Protein AF-A0A7V3W2R4-F1 (afdb_monomer)

Solvent-accessible surface area (backbone atoms only — not comparable to full-atom values): 21554 Å² total; per-residue (Å²): 143,87,80,86,75,81,75,77,83,61,93,60,79,54,66,64,51,53,53,52,53,51,50,52,51,50,54,49,51,53,51,50,53,54,68,68,53,75,83,91,55,70,74,63,49,55,56,54,52,50,52,54,50,51,54,50,52,58,61,67,59,51,63,67,69,59,63,76,74,68,73,74,79,77,81,75,81,78,79,72,84,74,77,88,70,83,84,72,87,81,75,86,77,78,84,83,79,79,81,75,84,77,82,77,84,75,83,80,78,81,74,80,78,81,79,78,78,78,78,81,77,84,74,81,81,75,78,78,79,81,78,79,81,78,78,83,72,81,83,77,80,81,77,76,85,76,79,80,77,77,83,73,78,80,76,75,81,78,76,81,79,75,78,86,69,82,83,74,77,72,85,77,90,64,93,75,82,81,80,87,77,92,81,71,58,63,42,70,53,79,46,74,48,86,61,73,48,76,51,76,35,62,59,89,52,94,38,41,31,38,40,41,32,42,67,78,71,48,72,50,78,43,64,56,73,44,75,46,76,43,68,42,69,47,100,84,70,48,78,41,66,61,30,27,38,38,30,40,56,80,43,72,50,74,45,74,74,38,69,65,54,79,43,42,41,39,37,34,74,42,62,50,47,67,83,66,45,48,47,30,69,64,40,92,42,32,88,79,47,87,60,55,37,77,48,76,42,47,74,95,58,85,81,89,82,68,67,39,53,66,40,82,91,75,72,42,71,48,67,58,125

Secondary structure (DSSP, 8-state):
--SSSSSTTS--THHHHHHHHHHHHHHHHHHHHHHHS-SS-HHHHHHHHHHHHHHHHHHHHHHHHHHTT----------PPPP-PPPPPPPPPPPPPPPPPPPPPPP---PPPPPPPPPPPPPP-PPPPPPPP---PPPPPPPPPPPPPP-PPPPPPPPPPPP--------------------S-EEEEEEEE-S-EEEEESS--TT-EEEEEETTTEEEEE--SEEEEEEEE-TTS-EEEEEEEEEE-SEEEEEEEEESS-EEEEEEEESS-HHHHHHHHHSGGGGG---SEEEEEPTT------PPEE-TTT--EE---

Radius of gyration: 35.6 Å; Cα contacts (8 Å, |Δi|>4): 268; chains: 1; bounding box: 105×75×90 Å

Sequence (321 aa):
MSGFLEIVNKGDGSIFGYLGLLGLLLAAILTVLALAGKENRAPYGLGLGLLIFIALLGFLELPGVVKARFTKPQAVAVTQPEKPQPAEPAEPQPPAVEPSPQPQPQPVVEQPKPVEPAKPVPVPVQPPPPKPGIAIAPAQPKPAPTPTPPSQPNPAPAPAQPAPQPVRTAPGGGHRVAVSDSTAGTGTIDIQIRGPILETSKTAMPSAHLMIILDSKYSIIILPTRVNEQKKENEFGEQVTSSVTYFWENIHAAFDNVPAGPHSVMIDVSLESPQVHRPKMVGSGNLENDYNGFAQLTEGGVVQMVFGVKNWMTQELERVR

Mean predicted aligned error: 20.68 Å

Foldseek 3Di:
DPPDPPPPPDPDVVVVVVVLVVLVVVLVVLVVVLVVPPDDDVPVSVVVSVVSVVVSVVVVPVVVVVVVPPPDPDPPPPPDDDDDDPDDDDDDDDDDDDDDDDDDDDDDDDDDDDDDDDDDDDDPDDDDDDDPDDDDDPDDDDDDDDDDPPDDPDDDPDPDDPDDDPPPPDPDDDDDPDPDDDDFDFFKDKDWDADKDKDKDQDDQPQKWKWKDKQLPDIDTGFFPDKDWDWDQDPVRDTGTRMIMGIDHGDMDMDGRHTAFKMKMFIAIDSDHPVVVSCCVRHPVVVVDPTQDMDIDHVVDDDDTDGFDQDPVVSDGRDPD

pLDDT: mean 71.51, std 18.19, range [30.16, 97.75]

Structure (mmCIF, N/CA/C/O backbone):
data_AF-A0A7V3W2R4-F1
#
_entry.id   AF-A0A7V3W2R4-F1
#
loop_
_atom_site.group_PDB
_atom_site.id
_atom_site.type_symbol
_atom_site.label_atom_id
_atom_site.label_alt_id
_atom_site.label_comp_id
_atom_site.label_asym_id
_atom_site.label_entity_id
_atom_site.label_seq_id
_atom_site.pdbx_PDB_ins_code
_atom_site.Cartn_x
_atom_site.Cartn_y
_atom_site.Cartn_z
_atom_site.occupancy
_atom_site.B_iso_or_equiv
_atom_site.auth_seq_id
_atom_site.auth_comp_id
_atom_site.auth_asym_id
_atom_site.auth_atom_id
_atom_site.pdbx_PDB_model_num
ATOM 1 N N . MET A 1 1 ? 35.169 33.117 36.827 1.00 43.78 1 MET A N 1
ATOM 2 C CA . MET A 1 1 ? 34.593 32.354 35.697 1.00 43.78 1 MET A CA 1
ATOM 3 C C . MET A 1 1 ? 33.064 32.303 35.817 1.00 43.78 1 MET A C 1
ATOM 5 O O . MET A 1 1 ? 32.501 31.224 35.901 1.00 43.78 1 MET A O 1
ATOM 9 N N . SER A 1 2 ? 32.386 33.460 35.821 1.00 42.91 2 SER A N 1
ATOM 10 C CA . SER A 1 2 ? 30.913 33.539 35.962 1.00 42.91 2 SER A CA 1
ATOM 11 C C . SER A 1 2 ? 30.302 34.639 35.087 1.00 42.91 2 SER A C 1
ATOM 13 O O . SER A 1 2 ? 29.364 35.304 35.496 1.00 42.91 2 SER A O 1
ATOM 15 N N . GLY A 1 3 ? 30.867 34.871 33.899 1.00 37.09 3 GLY A N 1
ATOM 16 C CA . GLY A 1 3 ? 30.419 35.945 32.997 1.00 37.09 3 GLY A CA 1
ATOM 17 C C . GLY A 1 3 ? 30.290 35.539 31.530 1.00 37.09 3 GLY A C 1
ATOM 18 O O . GLY A 1 3 ? 30.132 36.406 30.684 1.00 37.09 3 GLY A O 1
ATOM 19 N N . PHE A 1 4 ? 30.382 34.244 31.205 1.00 39.25 4 PHE A N 1
ATOM 20 C CA . PHE A 1 4 ? 30.382 33.770 29.810 1.00 39.25 4 PHE A CA 1
ATOM 21 C C . PHE A 1 4 ? 29.088 33.047 29.393 1.00 39.25 4 PHE A C 1
ATOM 23 O O . PHE A 1 4 ? 28.967 32.615 28.253 1.00 39.25 4 PHE A O 1
ATOM 30 N N . LEU A 1 5 ? 28.110 32.925 30.297 1.00 43.72 5 LEU A N 1
ATOM 31 C CA . LEU A 1 5 ? 26.852 32.202 30.055 1.00 43.72 5 LEU A CA 1
ATOM 32 C C . LEU A 1 5 ? 25.621 33.109 29.891 1.00 43.72 5 LEU A C 1
ATOM 34 O O . LEU A 1 5 ? 24.546 32.614 29.572 1.00 43.72 5 LEU A O 1
ATOM 38 N N . GLU A 1 6 ? 25.765 34.429 30.026 1.00 42.19 6 GLU A N 1
ATOM 39 C CA . GLU A 1 6 ? 24.630 35.368 29.966 1.00 42.19 6 GLU A CA 1
ATOM 40 C C . GLU A 1 6 ? 24.415 36.013 28.580 1.00 42.19 6 GLU A C 1
ATOM 42 O O . GLU A 1 6 ? 23.555 36.870 28.411 1.00 42.19 6 GLU A O 1
ATOM 47 N N . ILE A 1 7 ? 25.156 35.583 27.552 1.00 45.28 7 ILE A N 1
ATOM 48 C CA . ILE A 1 7 ? 25.015 36.109 26.177 1.00 45.28 7 ILE A CA 1
ATOM 49 C C . ILE A 1 7 ? 24.122 35.211 25.295 1.00 45.28 7 ILE A C 1
ATOM 51 O O . ILE A 1 7 ? 23.740 35.594 24.195 1.00 45.28 7 ILE A O 1
ATOM 55 N N . VAL A 1 8 ? 23.695 34.038 25.776 1.00 46.09 8 VAL A N 1
ATOM 56 C CA . VAL A 1 8 ? 22.966 33.058 24.941 1.00 46.09 8 VAL A CA 1
ATOM 57 C C . VAL A 1 8 ? 21.441 33.269 24.924 1.00 46.09 8 VAL A C 1
ATOM 59 O O . VAL A 1 8 ? 20.756 32.665 24.107 1.00 46.09 8 VAL A O 1
ATOM 62 N N . ASN A 1 9 ? 20.879 34.153 25.760 1.00 42.69 9 ASN A N 1
ATOM 63 C CA . ASN A 1 9 ? 19.421 34.216 25.957 1.00 42.69 9 ASN A CA 1
ATOM 64 C C . ASN A 1 9 ? 18.697 35.424 25.330 1.00 42.69 9 ASN A C 1
ATOM 66 O O . ASN A 1 9 ? 17.554 35.713 25.681 1.00 42.69 9 ASN A O 1
ATOM 70 N N . LYS A 1 10 ? 19.326 36.131 24.384 1.00 44.34 10 LYS A N 1
ATOM 71 C CA . LYS A 1 10 ? 18.616 37.056 23.487 1.00 44.34 10 LYS A CA 1
ATOM 72 C C . LYS A 1 10 ? 18.683 36.492 22.078 1.00 44.34 10 LYS A C 1
ATOM 74 O O . LYS A 1 10 ? 19.754 36.419 21.487 1.00 44.34 10 LYS A O 1
ATOM 79 N N . GLY A 1 11 ? 17.535 36.028 21.590 1.00 48.69 11 GLY A N 1
ATOM 80 C CA . GLY A 1 11 ? 17.347 35.391 20.289 1.00 48.69 11 GLY A CA 1
ATOM 81 C C . GLY A 1 11 ? 17.510 36.341 19.106 1.00 48.69 11 GLY A C 1
ATOM 82 O O . GLY A 1 11 ? 16.609 36.445 18.280 1.00 48.69 11 GLY A O 1
ATOM 83 N N . ASP A 1 12 ? 18.660 36.992 19.002 1.00 50.03 12 ASP A N 1
ATOM 84 C CA . ASP A 1 12 ? 19.115 37.595 17.761 1.00 50.03 12 ASP A CA 1
ATOM 85 C C . ASP A 1 12 ? 19.867 36.510 16.988 1.00 50.03 12 ASP A C 1
ATOM 87 O O . ASP A 1 12 ? 20.659 35.762 17.560 1.00 50.03 12 ASP A O 1
ATOM 91 N N . GLY A 1 13 ? 19.601 36.374 15.688 1.00 54.03 13 GLY A N 1
ATOM 92 C CA . GLY A 1 13 ? 20.126 35.317 14.808 1.00 54.03 13 GLY A CA 1
ATOM 93 C C . GLY A 1 13 ? 21.652 35.295 14.609 1.00 54.03 13 GLY A C 1
ATOM 94 O O . GLY A 1 13 ? 22.124 34.813 13.584 1.00 54.03 13 GLY A O 1
ATOM 95 N N . SER A 1 14 ? 22.429 35.809 15.561 1.00 57.38 14 SER A N 1
ATOM 96 C CA . SER A 1 14 ? 23.879 35.945 15.514 1.00 57.38 14 SER A CA 1
ATOM 97 C C . SER A 1 14 ? 24.613 34.617 15.713 1.00 57.38 14 SER A C 1
ATOM 99 O O . SER A 1 14 ? 25.640 34.411 15.076 1.00 57.38 14 SER A O 1
ATOM 101 N N . ILE A 1 15 ? 24.081 33.671 16.501 1.00 60.38 15 ILE A N 1
ATOM 102 C CA . ILE A 1 15 ? 24.752 32.379 16.767 1.00 60.38 15 ILE A CA 1
ATOM 103 C C . ILE A 1 15 ? 24.948 31.574 15.473 1.00 60.38 15 ILE A C 1
ATOM 105 O O . ILE A 1 15 ? 26.022 31.017 15.246 1.00 60.38 15 ILE A O 1
ATOM 109 N N . PHE A 1 16 ? 23.956 31.573 14.579 1.00 63.31 16 PHE A N 1
ATOM 110 C CA . PHE A 1 16 ? 24.082 30.927 13.268 1.00 63.31 16 PHE A CA 1
ATOM 111 C C . PHE A 1 16 ? 25.083 31.651 12.358 1.00 63.31 16 PHE A C 1
ATOM 113 O O . PHE A 1 16 ? 25.819 30.998 11.620 1.00 63.31 16 PHE A O 1
ATOM 120 N N . GLY A 1 17 ? 25.176 32.981 12.463 1.00 69.62 17 GLY A N 1
ATOM 121 C CA . GLY A 1 17 ? 26.191 33.772 11.767 1.00 69.62 17 GLY A CA 1
ATOM 122 C C . GLY A 1 17 ? 27.611 33.443 12.236 1.00 69.62 17 GLY A C 1
ATOM 123 O O . GLY A 1 17 ? 28.492 33.222 11.408 1.00 69.62 17 GLY A O 1
ATOM 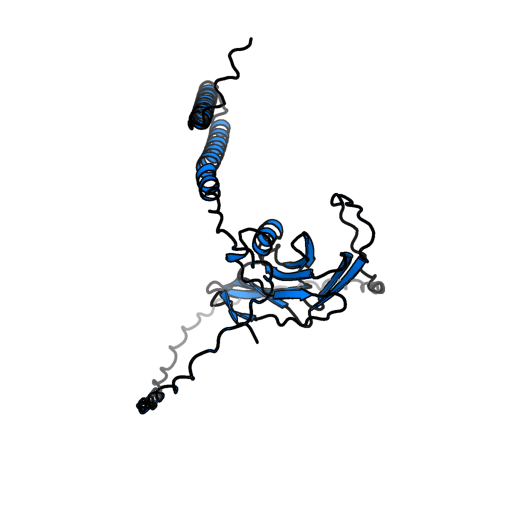124 N N . TYR A 1 18 ? 27.829 33.328 13.550 1.00 69.44 18 TYR A N 1
ATOM 125 C CA . TYR A 1 18 ? 29.135 32.974 14.114 1.00 69.44 18 TYR A CA 1
ATOM 126 C C . TYR A 1 18 ? 29.560 31.545 13.760 1.00 69.44 18 TYR A C 1
ATOM 128 O O . TYR A 1 18 ? 30.729 31.324 13.446 1.00 69.44 18 TYR A O 1
ATOM 136 N N . LEU A 1 19 ? 28.627 30.586 13.739 1.00 74.81 19 LEU A N 1
ATOM 137 C CA . LEU A 1 19 ? 28.915 29.215 13.305 1.00 74.81 19 LEU A CA 1
ATOM 138 C C . LEU A 1 19 ? 29.244 29.140 11.806 1.00 74.81 19 LEU A C 1
ATOM 140 O O . LEU A 1 19 ? 30.180 28.440 11.423 1.00 74.81 19 LEU A O 1
ATOM 144 N N . GLY A 1 20 ? 28.540 29.906 10.965 1.00 75.19 20 GLY A N 1
ATOM 145 C CA . GLY A 1 20 ? 28.856 30.014 9.538 1.00 75.19 20 GLY A CA 1
ATOM 146 C C . GLY A 1 20 ? 30.236 30.630 9.287 1.00 75.19 20 GLY A C 1
ATOM 147 O O . GLY A 1 20 ? 31.014 30.110 8.489 1.00 75.19 20 GLY A O 1
ATOM 148 N N . LEU A 1 21 ? 30.578 31.694 10.019 1.00 74.19 21 LEU A N 1
ATOM 149 C CA . LEU A 1 21 ? 31.864 32.383 9.892 1.00 74.19 21 LEU A CA 1
ATOM 150 C C . LEU A 1 21 ? 33.033 31.516 10.390 1.00 74.19 21 LEU A C 1
ATOM 152 O O . LEU A 1 21 ? 34.098 31.504 9.772 1.00 74.19 21 LEU A O 1
ATOM 156 N N . LEU A 1 22 ? 32.816 30.721 11.444 1.00 79.38 22 LEU A N 1
ATOM 157 C CA . LEU A 1 22 ? 33.775 29.721 11.922 1.00 79.38 22 LEU A CA 1
ATOM 158 C C . LEU A 1 22 ? 33.997 28.601 10.891 1.00 79.38 22 LEU A C 1
ATOM 160 O O . LEU A 1 22 ? 35.137 28.194 10.665 1.00 79.38 22 LEU A O 1
ATOM 164 N N . GLY A 1 23 ? 32.930 28.135 10.230 1.00 80.88 23 GLY A N 1
ATOM 165 C CA . GLY A 1 23 ? 33.020 27.155 9.144 1.00 80.88 23 GLY A CA 1
ATOM 166 C C . GLY A 1 23 ? 33.830 27.671 7.949 1.00 80.88 23 GLY A C 1
ATOM 167 O O . GLY A 1 23 ? 34.698 26.965 7.436 1.00 80.88 23 GLY A O 1
ATOM 168 N N . LEU A 1 24 ? 33.612 28.931 7.561 1.00 77.06 24 LEU A N 1
ATOM 169 C CA . LEU A 1 24 ? 34.362 29.607 6.496 1.00 77.06 24 LEU A CA 1
ATOM 170 C C . LEU A 1 24 ? 35.851 29.762 6.844 1.00 77.06 24 LEU A C 1
ATOM 172 O O . LEU A 1 24 ? 36.714 29.502 6.006 1.00 77.06 24 LEU A O 1
ATOM 176 N N . LEU A 1 25 ? 36.158 30.123 8.094 1.00 77.25 25 LEU A N 1
ATOM 177 C CA . LEU A 1 25 ? 37.533 30.234 8.585 1.00 77.25 25 LEU A CA 1
ATOM 178 C C . LEU A 1 25 ? 38.256 28.875 8.551 1.00 77.25 25 LEU A C 1
ATOM 180 O O . LEU A 1 25 ? 39.392 28.795 8.088 1.00 77.25 25 LEU A O 1
ATOM 184 N N . LEU A 1 26 ? 37.594 27.798 8.987 1.00 78.75 26 LEU A N 1
ATOM 185 C CA . LEU A 1 26 ? 38.142 26.437 8.940 1.00 78.75 26 LEU A CA 1
ATOM 186 C C . LEU A 1 26 ? 38.410 25.974 7.503 1.00 78.75 26 LEU A C 1
ATOM 188 O O . LEU A 1 26 ? 39.476 25.423 7.230 1.00 78.75 26 LEU A O 1
ATOM 192 N N . ALA A 1 27 ? 37.490 26.243 6.573 1.00 78.94 27 ALA A N 1
ATOM 193 C CA . ALA A 1 27 ? 37.679 25.930 5.158 1.00 78.94 27 ALA A CA 1
ATOM 194 C C . ALA A 1 27 ? 38.870 26.696 4.552 1.00 78.94 27 ALA A C 1
ATOM 196 O O . ALA A 1 27 ? 39.675 26.114 3.820 1.00 78.94 27 ALA A O 1
ATOM 197 N N . ALA A 1 28 ? 39.036 27.977 4.900 1.00 77.38 28 ALA A N 1
ATOM 198 C CA . ALA A 1 28 ? 40.177 28.780 4.467 1.00 77.38 28 ALA A CA 1
ATOM 199 C C . ALA A 1 28 ? 41.507 28.240 5.024 1.00 77.38 28 ALA A C 1
ATOM 201 O O . ALA A 1 28 ? 42.464 28.082 4.267 1.00 77.38 28 ALA A O 1
ATOM 202 N N . ILE A 1 29 ? 41.560 27.877 6.312 1.00 76.56 29 ILE A N 1
ATOM 203 C CA . ILE A 1 29 ? 42.753 27.286 6.945 1.00 76.56 29 ILE A CA 1
ATOM 204 C C . ILE A 1 29 ? 43.128 25.958 6.276 1.00 76.56 29 ILE A C 1
ATOM 206 O O . ILE A 1 29 ? 44.292 25.754 5.933 1.00 76.56 29 ILE A O 1
ATOM 210 N N . LEU A 1 30 ? 42.157 25.071 6.036 1.00 78.06 30 LEU A N 1
ATOM 211 C CA . LEU A 1 30 ? 42.396 23.794 5.354 1.00 78.06 30 LEU A CA 1
ATOM 212 C C . LEU A 1 30 ? 42.897 23.995 3.918 1.00 78.06 30 LEU A C 1
ATOM 214 O O . LEU A 1 30 ? 43.787 23.273 3.474 1.00 78.06 30 LEU A O 1
ATOM 218 N N . THR A 1 31 ? 42.383 25.008 3.217 1.00 75.62 31 THR A N 1
ATOM 219 C CA . THR A 1 31 ? 42.828 25.360 1.860 1.00 75.62 31 THR A CA 1
ATOM 220 C C . THR A 1 31 ? 44.269 25.874 1.860 1.00 75.62 31 THR A C 1
ATOM 222 O O . THR A 1 31 ? 45.079 25.437 1.045 1.00 75.62 31 THR A O 1
ATOM 225 N N . VAL A 1 32 ? 44.630 26.747 2.808 1.00 74.25 32 VAL A N 1
ATOM 226 C CA . VAL A 1 32 ? 46.009 27.245 2.957 1.00 74.25 32 VAL A CA 1
ATOM 227 C C . VAL A 1 32 ? 46.967 26.112 3.333 1.00 74.25 32 VAL A C 1
ATOM 229 O O . VAL A 1 32 ? 48.054 26.035 2.768 1.00 74.25 32 VAL A O 1
ATOM 232 N N . LEU A 1 33 ? 46.567 25.192 4.217 1.00 73.25 33 LEU A N 1
ATOM 233 C CA . LEU A 1 33 ? 47.367 24.011 4.569 1.00 73.25 33 LEU A CA 1
ATOM 234 C C . LEU A 1 33 ? 47.553 23.056 3.378 1.00 73.25 33 LEU A C 1
ATOM 236 O O . LEU A 1 33 ? 48.646 22.520 3.195 1.00 73.25 33 LEU A O 1
ATOM 240 N N . ALA A 1 34 ? 46.528 22.879 2.540 1.00 69.38 34 ALA A N 1
ATOM 241 C CA . ALA A 1 34 ? 46.623 22.087 1.314 1.00 69.38 34 ALA A CA 1
ATOM 242 C C . ALA A 1 34 ? 47.560 22.726 0.272 1.00 69.38 34 ALA A C 1
ATOM 244 O O . ALA A 1 34 ? 48.278 22.007 -0.419 1.00 69.38 34 ALA A O 1
ATOM 245 N N . LEU A 1 35 ? 47.591 24.061 0.186 1.00 69.12 35 LEU A N 1
ATOM 246 C CA . LEU A 1 35 ? 48.474 24.811 -0.718 1.00 69.12 35 LEU A CA 1
ATOM 247 C C . LEU A 1 35 ? 49.917 24.925 -0.196 1.00 69.12 35 LEU A C 1
ATOM 249 O O . LEU A 1 35 ? 50.856 24.931 -0.989 1.00 69.12 35 LEU A O 1
ATOM 253 N N . ALA A 1 36 ? 50.109 24.994 1.124 1.00 71.31 36 ALA A N 1
ATOM 254 C CA . ALA A 1 36 ? 51.426 25.034 1.766 1.00 71.31 36 ALA A CA 1
ATOM 255 C C . ALA A 1 36 ? 52.107 23.653 1.826 1.00 71.31 36 ALA A C 1
ATOM 257 O O . ALA A 1 36 ? 53.323 23.569 2.015 1.00 71.31 36 ALA A O 1
ATOM 258 N N . GLY A 1 37 ? 51.339 22.572 1.640 1.00 67.06 37 GLY A N 1
ATOM 259 C CA . GLY A 1 37 ? 51.829 21.203 1.499 1.00 67.06 37 GLY A CA 1
ATOM 260 C C . GLY A 1 37 ? 52.600 21.007 0.195 1.00 67.06 37 GLY A C 1
ATOM 261 O O . GLY A 1 37 ? 52.072 20.497 -0.791 1.00 67.06 37 GLY A O 1
ATOM 262 N N . LYS A 1 38 ? 53.862 21.433 0.198 1.00 59.00 38 LYS A N 1
ATOM 263 C CA . LYS A 1 38 ? 54.807 21.282 -0.905 1.00 59.00 38 LYS A CA 1
ATOM 264 C C . LYS A 1 38 ? 55.016 19.793 -1.234 1.00 59.00 38 LYS A C 1
ATOM 266 O O . LYS A 1 38 ? 55.359 19.002 -0.362 1.00 59.00 38 LYS A O 1
ATOM 271 N N . GLU A 1 39 ? 54.843 19.492 -2.521 1.00 62.44 39 GLU A N 1
ATOM 272 C CA . GLU A 1 39 ? 55.236 18.282 -3.262 1.00 62.44 39 GLU A CA 1
ATOM 273 C C . GLU A 1 39 ? 54.297 17.049 -3.150 1.00 62.44 39 GLU A C 1
ATOM 275 O O . GLU A 1 39 ? 54.307 16.264 -2.206 1.00 62.44 39 GLU A O 1
ATOM 280 N N . ASN A 1 40 ? 53.511 16.856 -4.224 1.00 60.12 40 ASN A N 1
ATOM 281 C CA . ASN A 1 40 ? 52.835 15.619 -4.662 1.00 60.12 40 ASN A CA 1
ATOM 282 C C . ASN A 1 40 ? 51.492 15.160 -4.050 1.00 60.12 40 ASN A C 1
ATOM 284 O O . ASN A 1 40 ? 51.094 14.019 -4.282 1.00 60.12 40 ASN A O 1
ATOM 288 N N . ARG A 1 41 ? 50.699 16.016 -3.385 1.00 58.03 41 ARG A N 1
ATOM 289 C CA . ARG A 1 41 ? 49.321 15.645 -2.946 1.00 58.03 41 ARG A CA 1
ATOM 290 C C . ARG A 1 41 ? 48.173 16.484 -3.526 1.00 58.03 41 ARG A C 1
ATOM 292 O O . ARG A 1 41 ? 47.059 16.450 -3.006 1.00 58.03 41 ARG A O 1
ATOM 299 N N . ALA A 1 42 ? 48.413 17.168 -4.644 1.00 56.78 42 ALA A N 1
ATOM 300 C CA . ALA A 1 42 ? 47.440 18.048 -5.298 1.00 56.78 42 ALA A CA 1
ATOM 301 C C . ALA A 1 42 ? 46.054 17.427 -5.622 1.00 56.78 42 ALA A C 1
ATOM 303 O O . ALA A 1 42 ? 45.057 18.118 -5.403 1.00 56.78 42 ALA A O 1
ATOM 304 N N . PRO A 1 43 ? 45.910 16.162 -6.082 1.00 59.91 43 PRO A N 1
ATOM 305 C CA . PRO A 1 43 ? 44.588 15.672 -6.493 1.00 59.91 43 PRO A CA 1
ATOM 306 C C . PRO A 1 43 ? 43.667 15.325 -5.312 1.00 59.91 43 PRO A C 1
ATOM 308 O O . PRO A 1 43 ? 42.449 15.439 -5.428 1.00 59.91 43 PRO A O 1
ATOM 311 N N . TYR A 1 44 ? 44.223 14.949 -4.156 1.00 60.56 44 TYR A N 1
ATOM 312 C CA . TYR A 1 44 ? 43.424 14.546 -2.992 1.00 60.56 44 TYR A CA 1
ATOM 313 C C . TYR A 1 44 ? 42.889 15.745 -2.194 1.00 60.56 44 TYR A C 1
ATOM 315 O O . TYR A 1 44 ? 41.793 15.673 -1.640 1.00 60.56 44 TYR A O 1
ATOM 323 N N . GLY A 1 45 ? 43.624 16.864 -2.172 1.00 61.97 45 GLY A N 1
ATOM 324 C CA . GLY A 1 45 ? 43.189 18.089 -1.492 1.00 61.97 45 GLY A CA 1
ATOM 325 C C . GLY A 1 45 ? 41.981 18.751 -2.162 1.00 61.97 45 GLY A C 1
ATOM 326 O O . GLY A 1 45 ? 41.062 19.196 -1.477 1.00 61.97 45 GLY A O 1
ATOM 327 N N . LEU A 1 46 ? 41.941 18.745 -3.499 1.00 62.75 46 LEU A N 1
ATOM 328 C CA . LEU A 1 46 ? 40.828 19.303 -4.276 1.00 62.75 46 LEU A CA 1
ATOM 329 C C . LEU A 1 46 ? 39.529 18.506 -4.092 1.00 62.75 46 LEU A C 1
ATOM 331 O O . LEU A 1 46 ? 38.473 19.100 -3.882 1.00 62.75 46 LEU A O 1
ATOM 335 N N . GLY A 1 47 ? 39.607 17.171 -4.110 1.00 67.69 47 GLY A N 1
ATOM 336 C CA . GLY A 1 47 ? 38.433 16.312 -3.914 1.00 67.69 47 GLY A CA 1
ATOM 337 C C . GLY A 1 47 ? 37.814 16.452 -2.520 1.00 67.69 47 GLY A C 1
ATOM 338 O O . GLY A 1 47 ? 36.594 16.541 -2.388 1.00 67.69 47 GLY A O 1
ATOM 339 N N . LEU A 1 48 ? 38.648 16.537 -1.478 1.00 72.56 48 LEU A N 1
ATOM 340 C CA . LEU A 1 48 ? 38.168 16.700 -0.105 1.00 72.56 48 LEU A CA 1
ATOM 341 C C . LEU A 1 48 ? 37.590 18.104 0.139 1.00 72.56 48 LEU A C 1
ATOM 343 O O . LEU A 1 48 ? 36.545 18.232 0.775 1.00 72.56 48 LEU A O 1
ATOM 347 N N . GLY A 1 49 ? 38.228 19.146 -0.407 1.00 71.44 49 GLY A N 1
ATOM 348 C CA . GLY A 1 49 ? 37.724 20.518 -0.325 1.00 71.44 49 GLY A CA 1
ATOM 349 C C . GLY A 1 49 ? 36.348 20.677 -0.976 1.00 71.44 49 GLY A C 1
ATOM 350 O O . GLY A 1 49 ? 35.457 21.292 -0.390 1.00 71.44 49 GLY A O 1
ATOM 351 N N . LEU A 1 50 ? 36.138 20.051 -2.140 1.00 74.25 50 LEU A N 1
ATOM 352 C CA . LEU A 1 50 ? 34.852 20.074 -2.838 1.00 74.25 50 LEU A CA 1
ATOM 353 C C . LEU A 1 50 ? 33.749 19.346 -2.049 1.00 74.25 50 LEU A C 1
ATOM 355 O O . LEU A 1 50 ? 32.638 19.859 -1.942 1.00 74.25 50 LEU A O 1
ATOM 359 N N . LEU A 1 51 ? 34.053 18.190 -1.447 1.00 72.56 51 LEU A N 1
ATOM 360 C CA . LEU A 1 51 ? 33.094 17.451 -0.614 1.00 72.56 51 LEU A CA 1
ATOM 361 C C . LEU A 1 51 ? 32.658 18.246 0.623 1.00 72.56 51 LEU A C 1
ATOM 363 O O . LEU A 1 51 ? 31.470 18.282 0.941 1.00 72.56 51 LEU A O 1
ATOM 367 N N . ILE A 1 52 ? 33.596 18.918 1.295 1.00 75.62 52 ILE A N 1
ATOM 368 C CA . ILE A 1 52 ? 33.292 19.766 2.456 1.00 75.62 52 ILE A CA 1
ATOM 369 C C . ILE A 1 52 ? 32.437 20.969 2.036 1.00 75.62 52 ILE A C 1
ATOM 371 O O . ILE A 1 52 ? 31.483 21.315 2.731 1.00 75.62 52 ILE A O 1
ATOM 375 N N . PHE A 1 53 ? 32.728 21.573 0.881 1.00 73.31 53 PHE A N 1
ATOM 376 C CA . PHE A 1 53 ? 31.945 22.685 0.344 1.00 73.31 53 PHE A CA 1
ATOM 377 C C . PHE A 1 53 ? 30.502 22.277 0.000 1.00 73.31 53 PHE A C 1
ATOM 379 O O . PHE A 1 53 ? 29.565 22.983 0.369 1.00 73.31 53 PHE A O 1
ATOM 386 N N . ILE A 1 54 ? 30.302 21.110 -0.626 1.00 72.50 54 ILE A N 1
ATOM 387 C CA . ILE A 1 54 ? 28.965 20.568 -0.925 1.00 72.50 54 ILE A CA 1
ATOM 388 C C . ILE A 1 54 ? 28.193 20.264 0.368 1.00 72.50 54 ILE A C 1
ATOM 390 O O . ILE A 1 54 ? 27.016 20.607 0.474 1.00 72.50 54 ILE A O 1
ATOM 394 N N . ALA A 1 55 ? 28.847 19.672 1.372 1.00 72.19 55 ALA A N 1
ATOM 395 C CA . ALA A 1 55 ? 28.219 19.404 2.666 1.00 72.19 55 ALA A CA 1
ATOM 396 C C . ALA A 1 55 ? 27.797 20.701 3.387 1.00 72.19 55 ALA A C 1
ATOM 398 O O . ALA A 1 55 ? 26.714 20.758 3.968 1.00 72.19 55 ALA A O 1
ATOM 399 N N . LEU A 1 56 ? 28.614 21.758 3.304 1.00 73.50 56 LEU A N 1
ATOM 400 C CA . LEU A 1 56 ? 28.295 23.083 3.846 1.00 73.50 56 LEU A CA 1
ATOM 401 C C . LEU A 1 56 ? 27.132 23.759 3.109 1.00 73.50 56 LEU A C 1
ATOM 403 O O . LEU A 1 56 ? 26.261 24.323 3.768 1.00 73.50 56 LEU A O 1
ATOM 407 N N . LEU A 1 57 ? 27.074 23.666 1.776 1.00 70.56 57 LEU A N 1
ATOM 408 C CA . LEU A 1 57 ? 25.946 24.177 0.987 1.00 70.56 57 LEU A CA 1
ATOM 409 C C . LEU A 1 57 ? 24.634 23.471 1.350 1.00 70.56 57 LEU A C 1
ATOM 411 O O . LEU A 1 57 ? 23.636 24.140 1.609 1.00 70.56 57 LEU A O 1
ATOM 415 N N . GLY A 1 58 ? 24.651 22.138 1.469 1.00 66.31 58 GLY A N 1
ATOM 416 C CA . GLY A 1 58 ? 23.479 21.374 1.906 1.00 66.31 58 GLY A CA 1
ATOM 417 C C . GLY A 1 58 ? 23.000 21.773 3.306 1.00 66.31 58 GLY A C 1
ATOM 418 O O . GLY A 1 58 ? 21.798 21.849 3.555 1.00 66.31 58 GLY A O 1
ATOM 419 N N . PHE A 1 59 ? 23.925 22.099 4.213 1.00 68.25 59 PHE A N 1
ATOM 420 C CA . PHE A 1 59 ? 23.587 22.539 5.568 1.00 68.25 59 PHE A CA 1
ATOM 421 C C . PHE A 1 59 ? 23.064 23.987 5.625 1.00 68.25 59 PHE A C 1
ATOM 423 O O . PHE A 1 59 ? 22.260 24.303 6.502 1.00 68.25 59 PHE A O 1
ATOM 430 N N . LEU A 1 60 ? 23.471 24.861 4.693 1.00 61.81 60 LEU A N 1
ATOM 431 C CA . LEU A 1 60 ? 22.992 26.249 4.612 1.00 61.81 60 LEU A CA 1
ATOM 432 C C . LEU A 1 60 ? 21.576 26.384 4.025 1.00 61.81 60 LEU A C 1
ATOM 434 O O . LEU A 1 60 ? 20.895 27.352 4.361 1.00 61.81 60 LEU A O 1
ATOM 438 N N . GLU A 1 61 ? 21.105 25.438 3.206 1.00 56.75 61 GLU A N 1
ATOM 439 C CA . GLU A 1 61 ? 19.742 25.477 2.639 1.00 56.75 61 GLU A CA 1
ATOM 440 C C . GLU A 1 61 ? 18.668 24.813 3.526 1.00 56.75 61 GLU A C 1
ATOM 442 O O . GLU A 1 61 ? 17.481 25.128 3.428 1.00 56.75 61 GLU A O 1
ATOM 447 N N . LEU A 1 62 ? 19.063 23.962 4.477 1.00 54.09 62 LEU A N 1
ATOM 448 C CA . LEU A 1 62 ? 18.142 23.298 5.411 1.00 54.09 62 LEU A CA 1
ATOM 449 C C . LEU A 1 62 ? 17.383 24.209 6.413 1.00 54.09 62 LEU A C 1
ATOM 451 O O . LEU A 1 62 ? 16.231 23.887 6.723 1.00 54.09 62 LEU A O 1
ATOM 455 N N . PRO A 1 63 ? 17.904 25.345 6.929 1.00 49.41 63 PRO A N 1
ATOM 456 C CA . PRO A 1 63 ? 17.175 26.137 7.926 1.00 49.41 63 PRO A CA 1
ATOM 457 C C . PRO A 1 63 ? 15.980 26.931 7.363 1.00 49.41 63 PRO A C 1
ATOM 459 O O . PRO A 1 63 ? 15.120 27.350 8.143 1.00 49.41 63 PRO A O 1
ATOM 462 N N . GLY A 1 64 ? 15.868 27.106 6.039 1.00 48.03 64 GLY A N 1
ATOM 463 C CA . GLY A 1 64 ? 14.719 27.773 5.408 1.00 48.03 64 GLY A CA 1
ATOM 464 C C . GLY A 1 64 ? 13.429 26.945 5.457 1.00 48.03 64 GLY A C 1
ATOM 465 O O . GLY A 1 64 ? 12.344 27.487 5.663 1.00 48.03 64 GLY A O 1
ATOM 466 N N . VAL A 1 65 ? 13.544 25.617 5.365 1.00 50.16 65 VAL A N 1
ATOM 467 C CA . VAL A 1 65 ? 12.389 24.701 5.337 1.00 50.16 65 VAL A CA 1
ATOM 468 C C . VAL A 1 65 ? 11.829 24.440 6.742 1.00 50.16 65 VAL A C 1
ATOM 470 O O . VAL A 1 65 ? 10.641 24.163 6.906 1.00 50.16 65 VAL A O 1
ATOM 473 N N . VAL A 1 66 ? 12.646 24.599 7.789 1.00 49.59 66 VAL A N 1
ATOM 474 C CA . VAL A 1 66 ? 12.216 24.347 9.177 1.00 49.59 66 VAL A CA 1
ATOM 475 C C . VAL A 1 66 ? 11.474 25.549 9.781 1.00 49.59 66 VAL A C 1
ATOM 477 O O . VAL A 1 66 ? 10.564 25.366 10.590 1.00 49.59 66 VAL A O 1
ATOM 480 N N . LYS A 1 67 ? 11.778 26.786 9.359 1.00 45.75 67 LYS A N 1
ATOM 481 C CA . LYS A 1 67 ? 11.126 27.992 9.911 1.00 45.75 67 LYS A CA 1
ATOM 482 C C . LYS A 1 67 ? 9.694 28.221 9.413 1.00 45.75 67 LYS A C 1
ATOM 484 O O . LYS A 1 67 ? 8.923 28.870 10.114 1.00 45.75 67 LYS A O 1
ATOM 489 N N . ALA A 1 68 ? 9.304 27.640 8.277 1.00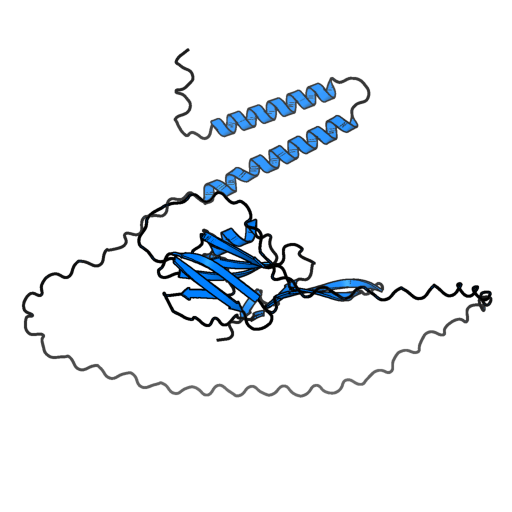 49.16 68 ALA A N 1
ATOM 490 C CA . ALA A 1 68 ? 7.933 27.727 7.766 1.00 49.16 68 ALA A CA 1
ATOM 491 C C . ALA A 1 68 ? 6.921 26.832 8.518 1.00 49.16 68 ALA A C 1
ATOM 493 O O . ALA A 1 68 ? 5.725 26.929 8.269 1.00 49.16 68 ALA A O 1
ATOM 494 N N . ARG A 1 69 ? 7.368 25.968 9.447 1.00 49.53 69 ARG A N 1
ATOM 495 C CA . ARG A 1 69 ? 6.506 24.992 10.148 1.00 49.53 69 ARG A CA 1
ATOM 496 C C . ARG A 1 69 ? 6.210 25.308 11.621 1.00 49.53 69 ARG A C 1
ATOM 498 O O . ARG A 1 69 ? 5.583 24.497 12.292 1.00 49.53 69 ARG A O 1
ATOM 505 N N . PHE A 1 70 ? 6.625 26.472 12.127 1.00 45.28 70 PHE A N 1
ATOM 506 C CA . PHE A 1 70 ? 6.404 26.882 13.526 1.00 45.28 70 PHE A CA 1
ATOM 507 C C . PHE A 1 70 ? 5.620 28.195 13.683 1.00 45.28 70 PHE A C 1
ATOM 509 O O . PHE A 1 70 ? 5.726 28.880 14.702 1.00 45.28 70 PHE A O 1
ATOM 516 N N . THR A 1 71 ? 4.776 28.553 12.717 1.00 41.25 71 THR A N 1
ATOM 517 C CA . THR A 1 71 ? 3.673 29.481 12.987 1.00 41.25 71 THR A CA 1
ATOM 518 C C . THR A 1 71 ? 2.681 28.774 13.909 1.00 41.25 71 THR A C 1
ATOM 520 O O . THR A 1 71 ? 2.031 27.809 13.516 1.00 41.25 71 THR A O 1
ATOM 523 N N . LYS A 1 72 ? 2.620 29.225 15.171 1.00 41.72 72 LYS A N 1
ATOM 524 C CA . LYS A 1 72 ? 1.648 28.778 16.180 1.00 41.72 72 LYS A CA 1
ATOM 525 C C . LYS A 1 72 ? 0.256 28.640 15.545 1.00 41.72 72 LYS A C 1
ATOM 527 O O . LYS A 1 72 ? -0.203 29.617 14.949 1.00 41.72 72 LYS A O 1
ATOM 532 N N . PRO A 1 73 ? -0.445 27.509 15.731 1.00 46.66 73 PRO A N 1
ATOM 533 C CA . PRO A 1 73 ? -1.876 27.464 15.485 1.00 46.66 73 PRO A CA 1
ATOM 534 C C . PRO A 1 73 ? -2.519 28.563 16.333 1.00 46.66 73 PRO A C 1
ATOM 536 O O . PRO A 1 73 ? -2.362 28.575 17.558 1.00 46.66 73 PRO A O 1
ATOM 539 N N . GLN A 1 74 ? -3.200 29.518 15.697 1.00 40.66 74 GLN A N 1
ATOM 540 C CA . GLN A 1 74 ? -4.182 30.318 16.418 1.00 40.66 74 GLN A CA 1
ATOM 541 C C . GLN A 1 74 ? -5.169 29.327 17.029 1.00 40.66 74 GLN A C 1
ATOM 543 O O . GLN A 1 74 ? -5.739 28.498 16.320 1.00 40.66 74 GLN A O 1
ATOM 548 N N . ALA A 1 75 ? -5.313 29.377 18.350 1.00 43.78 75 ALA A N 1
ATOM 549 C CA . ALA A 1 75 ? -6.349 28.647 19.050 1.00 43.78 75 ALA A CA 1
ATOM 550 C C . ALA A 1 75 ? -7.698 29.133 18.510 1.00 43.78 75 ALA A C 1
ATOM 552 O O . ALA A 1 75 ? -8.175 30.205 18.878 1.00 43.78 75 ALA A O 1
ATOM 553 N N . VAL A 1 76 ? -8.292 28.360 17.603 1.00 46.88 76 VAL A N 1
ATOM 554 C CA . VAL A 1 76 ? -9.714 28.474 17.311 1.00 46.88 76 VAL A CA 1
ATOM 555 C C . VAL A 1 76 ? -10.403 28.038 18.594 1.00 46.88 76 VAL A C 1
ATOM 557 O O . VAL A 1 76 ? -10.284 26.884 19.008 1.00 46.88 76 VAL A O 1
ATOM 560 N N . ALA A 1 77 ? -11.028 28.994 19.275 1.00 41.81 77 ALA A N 1
ATOM 561 C CA . ALA A 1 77 ? -11.830 28.733 20.453 1.00 41.81 77 ALA A CA 1
ATOM 562 C C . ALA A 1 77 ? -12.932 27.741 20.064 1.00 41.81 77 ALA A C 1
ATOM 564 O O . ALA A 1 77 ? -13.882 28.088 19.366 1.00 41.81 77 ALA A O 1
ATOM 565 N N . VAL A 1 78 ? -12.768 26.488 20.482 1.00 44.91 78 VAL A N 1
ATOM 566 C CA . VAL A 1 78 ? -13.833 25.494 20.457 1.00 44.91 78 VAL A CA 1
ATOM 567 C C . VAL A 1 78 ? -14.819 25.927 21.531 1.00 44.91 78 VAL A C 1
ATOM 569 O O . VAL A 1 78 ? -14.562 25.774 22.725 1.00 44.91 78 VAL A O 1
ATOM 572 N N . THR A 1 79 ? -15.922 26.532 21.107 1.00 42.19 79 THR A N 1
ATOM 573 C CA . THR A 1 79 ? -17.088 26.774 21.949 1.00 42.19 79 THR A CA 1
ATOM 574 C C . THR A 1 79 ? -17.558 25.421 22.478 1.00 42.19 79 THR A C 1
ATOM 576 O O . THR A 1 79 ? -18.021 24.568 21.722 1.00 42.19 79 THR A O 1
ATOM 579 N N . GLN A 1 80 ? -17.367 25.197 23.779 1.00 45.81 80 GLN A N 1
ATOM 580 C CA . GLN A 1 80 ? -17.979 24.082 24.496 1.00 45.81 80 GLN A CA 1
ATOM 581 C C . GLN A 1 80 ? -19.500 24.124 24.280 1.00 45.81 80 GLN A C 1
ATOM 583 O O . GLN A 1 80 ? -20.080 25.203 24.413 1.00 45.81 80 GLN A O 1
ATOM 588 N N . PRO A 1 81 ? -20.167 22.991 23.997 1.00 46.34 81 PRO A N 1
ATOM 589 C CA . PRO A 1 81 ? -21.612 22.931 24.110 1.00 46.34 81 PRO A CA 1
ATOM 590 C C . PRO A 1 81 ? -21.971 23.128 25.586 1.00 46.34 81 PRO A C 1
ATOM 592 O O . PRO A 1 81 ? -21.545 22.379 26.469 1.00 46.34 81 PRO A O 1
ATOM 595 N N . GLU A 1 82 ? -22.693 24.211 25.828 1.00 44.19 82 GLU A N 1
ATOM 596 C CA . GLU A 1 82 ? -23.167 24.652 27.126 1.00 44.19 82 GLU A CA 1
ATOM 597 C C . GLU A 1 82 ? -24.021 23.555 27.778 1.00 44.19 82 GLU A C 1
ATOM 599 O O . GLU A 1 82 ? -24.846 22.893 27.144 1.00 44.19 82 GLU A O 1
ATOM 604 N N . LYS A 1 83 ? -23.763 23.323 29.065 1.00 53.06 83 LYS A N 1
ATOM 605 C CA . LYS A 1 83 ? -24.491 22.386 29.924 1.00 53.06 83 LYS A CA 1
ATOM 606 C C . LYS A 1 83 ? -25.995 22.713 29.862 1.00 53.06 83 LYS A C 1
ATOM 608 O O . LYS A 1 83 ? -26.330 23.887 29.989 1.00 53.06 83 LYS A O 1
ATOM 613 N N . PRO A 1 84 ? -26.907 21.731 29.716 1.00 47.09 84 PRO A N 1
ATOM 614 C CA . PRO A 1 84 ? -28.332 22.019 29.605 1.00 47.09 84 PRO A CA 1
ATOM 615 C C . PRO A 1 84 ? -28.831 22.712 30.878 1.00 47.09 84 PRO A C 1
ATOM 617 O O . PRO A 1 84 ? -28.828 22.134 31.969 1.00 47.09 84 PRO A O 1
ATOM 620 N N . GLN A 1 85 ? -29.213 23.977 30.721 1.00 65.12 85 GLN A N 1
ATOM 621 C CA . GLN A 1 85 ? -29.870 24.794 31.729 1.00 65.12 85 GLN A CA 1
ATOM 622 C C . GLN A 1 85 ? -31.321 24.300 31.887 1.00 65.12 85 GLN A C 1
ATOM 624 O O . GLN A 1 85 ? -31.966 24.002 30.877 1.00 65.12 85 GLN A O 1
ATOM 629 N N . PRO A 1 86 ? -31.849 24.154 33.118 1.00 62.56 86 PRO A N 1
ATOM 630 C CA . PRO A 1 86 ? -33.234 23.741 33.332 1.00 62.56 86 PRO A CA 1
ATOM 631 C C . PRO A 1 86 ? -34.195 24.706 32.634 1.00 62.56 86 PRO A C 1
ATOM 633 O O . PRO A 1 86 ? -34.083 25.918 32.809 1.00 62.56 86 PRO A O 1
ATOM 636 N N . ALA A 1 87 ? -35.109 24.153 31.835 1.00 55.06 87 ALA A N 1
ATOM 637 C CA . ALA A 1 87 ? -36.059 24.908 31.031 1.00 55.06 87 ALA A CA 1
ATOM 638 C C . ALA A 1 87 ? -36.946 25.811 31.903 1.00 55.06 87 ALA A C 1
ATOM 640 O O . ALA A 1 87 ? -37.688 25.335 32.764 1.00 55.06 87 ALA A O 1
ATOM 641 N N . GLU A 1 88 ? -36.870 27.112 31.644 1.00 65.69 88 GLU A N 1
ATOM 642 C CA . GLU A 1 88 ? -37.855 28.091 32.090 1.00 65.69 88 GLU A CA 1
ATOM 643 C C . GLU A 1 88 ? -39.159 27.897 31.279 1.00 65.69 88 GLU A C 1
ATOM 645 O O . GLU A 1 88 ? -39.088 27.518 30.10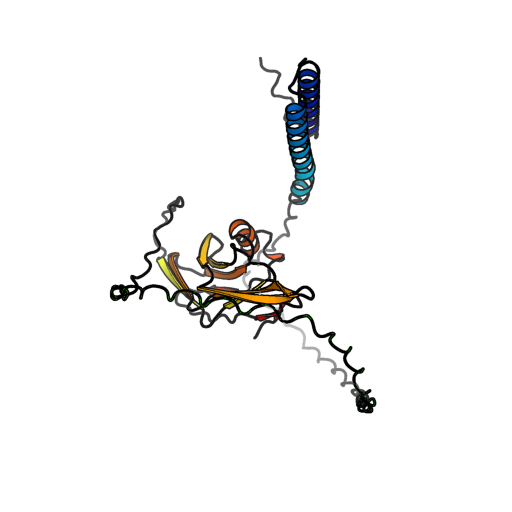3 1.00 65.69 88 GLU A O 1
ATOM 650 N N . PRO A 1 89 ? -40.357 28.077 31.871 1.00 65.06 89 PRO A N 1
ATOM 651 C CA . PRO A 1 89 ? -41.622 27.837 31.179 1.00 65.06 89 PRO A CA 1
ATOM 652 C C . PRO A 1 89 ? -41.783 28.763 29.968 1.00 65.06 89 PRO A C 1
ATOM 654 O O . PRO A 1 89 ? -41.740 29.983 30.101 1.00 65.06 89 PRO A O 1
ATOM 657 N N . ALA A 1 90 ? -41.980 28.169 28.790 1.00 60.59 90 ALA A N 1
ATOM 658 C CA . ALA A 1 90 ? -42.124 28.889 27.532 1.00 60.59 90 ALA A CA 1
ATOM 659 C C . ALA A 1 90 ? -43.362 29.804 27.527 1.00 60.59 90 ALA A C 1
ATOM 661 O O . ALA A 1 90 ? -44.482 29.353 27.781 1.00 60.59 90 ALA A O 1
ATOM 662 N N . GLU A 1 91 ? -43.159 31.076 27.178 1.00 65.56 91 GLU A N 1
ATOM 663 C CA . GLU A 1 91 ? -44.242 31.976 26.779 1.00 65.56 91 GLU A CA 1
ATOM 664 C C . GLU A 1 91 ? -44.902 31.507 25.463 1.00 65.56 91 GLU A C 1
ATOM 666 O O . GLU A 1 91 ? -44.260 30.841 24.641 1.00 65.56 91 GLU A O 1
ATOM 671 N N . PRO A 1 92 ? -46.183 31.851 25.228 1.00 61.50 92 PRO A N 1
ATOM 672 C CA . PRO A 1 92 ? -46.916 31.430 24.039 1.00 61.50 92 PRO A CA 1
ATOM 673 C C . PRO A 1 92 ? -46.300 32.027 22.768 1.00 61.50 92 PRO A C 1
ATOM 675 O O . PRO A 1 92 ? -46.251 33.246 22.600 1.00 61.50 92 PRO A O 1
ATOM 678 N N . GLN A 1 93 ? -45.867 31.167 21.844 1.00 64.44 93 GLN A N 1
ATOM 679 C CA . GLN A 1 93 ? -45.437 31.603 20.517 1.00 64.44 93 GLN A CA 1
ATOM 680 C C . GLN A 1 93 ? -46.626 32.172 19.715 1.00 64.44 93 GLN A C 1
ATOM 682 O O . GLN A 1 93 ? -47.718 31.594 19.747 1.00 64.44 93 GLN A O 1
ATOM 687 N N . PRO A 1 94 ? -46.434 33.278 18.971 1.00 69.31 94 PRO A N 1
ATOM 688 C CA . PRO A 1 94 ? -47.443 33.809 18.060 1.00 69.31 94 PRO A CA 1
ATOM 689 C C . PRO A 1 94 ? -47.705 32.849 16.882 1.00 69.31 94 PRO A C 1
ATOM 691 O O . PRO A 1 94 ? -46.851 32.022 16.551 1.00 69.31 94 PRO A O 1
ATOM 694 N N . PRO A 1 95 ? -48.888 32.940 16.244 1.00 66.00 95 PRO A N 1
ATOM 695 C CA . PRO A 1 95 ? -49.319 31.996 15.219 1.00 66.00 95 PRO A CA 1
ATOM 696 C C . PRO A 1 95 ? -48.380 31.973 14.009 1.00 66.00 95 PRO A C 1
ATOM 698 O O . PRO A 1 95 ? -47.888 33.006 13.551 1.00 66.00 95 PRO A O 1
ATOM 701 N N . ALA A 1 96 ? -48.159 30.759 13.503 1.00 64.25 96 ALA A N 1
ATOM 702 C CA . ALA A 1 96 ? -47.314 30.456 12.360 1.00 64.25 96 ALA A CA 1
ATOM 703 C C . ALA A 1 96 ? -47.719 31.271 11.122 1.00 64.25 96 ALA A C 1
ATOM 705 O O . ALA A 1 96 ? -48.868 31.234 10.683 1.00 64.25 96 ALA A O 1
ATOM 706 N N . VAL A 1 97 ? -46.750 31.988 10.554 1.00 64.75 97 VAL A N 1
ATOM 707 C CA . VAL A 1 97 ? -46.893 32.663 9.263 1.00 64.75 97 VAL A CA 1
ATOM 708 C C . VAL A 1 97 ? -46.828 31.606 8.162 1.00 64.75 97 VAL A C 1
ATOM 710 O O . VAL A 1 97 ? -45.893 30.804 8.119 1.00 64.75 97 VAL A O 1
ATOM 713 N N . GLU A 1 98 ? -47.837 31.601 7.291 1.00 63.84 98 GLU A N 1
ATOM 714 C CA . GLU A 1 98 ? -47.927 30.725 6.122 1.00 63.84 98 GLU A CA 1
ATOM 715 C C . GLU A 1 98 ? -46.677 30.841 5.229 1.00 63.84 98 GLU A C 1
ATOM 717 O O . GLU A 1 98 ? -46.225 31.953 4.929 1.00 63.84 98 GLU A O 1
ATOM 722 N N . PRO A 1 99 ? -46.110 29.713 4.764 1.00 61.25 99 PRO A N 1
ATOM 723 C CA . PRO A 1 99 ? -44.988 29.740 3.842 1.00 61.25 99 PRO A CA 1
ATOM 724 C C . PRO A 1 99 ? -45.428 30.336 2.501 1.00 61.25 99 PRO A C 1
ATOM 726 O O . PRO A 1 99 ? -46.404 29.905 1.889 1.00 61.25 99 PRO A O 1
ATOM 729 N N . SER A 1 100 ? -44.679 31.338 2.037 1.00 70.62 100 SER A N 1
ATOM 730 C CA . SER A 1 100 ? -44.877 31.946 0.720 1.00 70.62 100 SER A CA 1
ATOM 731 C C . SER A 1 100 ? -44.723 30.906 -0.403 1.00 70.62 100 SER A C 1
ATOM 733 O O . SER A 1 100 ? -43.883 30.008 -0.292 1.00 70.62 100 SER A O 1
ATOM 735 N N . PRO A 1 101 ? -45.499 31.018 -1.498 1.00 65.38 101 PRO A N 1
ATOM 736 C CA . PRO A 1 101 ? -45.499 30.042 -2.581 1.00 65.38 101 PRO A CA 1
ATOM 737 C C . PRO A 1 101 ? -44.128 29.944 -3.259 1.00 65.38 101 PRO A C 1
ATOM 739 O O . PRO A 1 101 ? -43.526 30.942 -3.659 1.00 65.38 101 PRO A O 1
ATOM 742 N N . GLN A 1 102 ? -43.650 28.707 -3.386 1.00 70.12 102 GLN A N 1
ATOM 743 C CA . GLN A 1 102 ? -42.414 28.355 -4.076 1.00 70.12 102 GLN A CA 1
ATOM 744 C C . GLN A 1 102 ? -42.475 28.794 -5.555 1.00 70.12 102 GLN A C 1
ATOM 746 O O . GLN A 1 102 ? -43.499 28.570 -6.209 1.00 70.12 102 GLN A O 1
ATOM 751 N N . PRO A 1 103 ? -41.398 29.380 -6.114 1.00 70.75 103 PRO A N 1
ATOM 752 C CA . PRO A 1 103 ? -41.343 29.737 -7.528 1.00 70.75 103 PRO A CA 1
ATOM 753 C C . PRO A 1 103 ? -41.539 28.504 -8.415 1.00 70.75 103 PRO A C 1
ATOM 755 O O . PRO A 1 103 ? -40.888 27.476 -8.215 1.00 70.75 103 PRO A O 1
ATOM 758 N N . GLN A 1 104 ? -42.428 28.610 -9.405 1.00 67.75 104 GLN A N 1
ATOM 759 C CA . GLN A 1 104 ? -42.632 27.555 -10.394 1.00 67.75 104 GLN A CA 1
ATOM 760 C C . GLN A 1 104 ? -41.340 27.309 -11.202 1.00 67.75 104 GLN A C 1
ATOM 762 O O . GLN A 1 104 ? -40.662 28.276 -11.567 1.00 67.75 104 GLN A O 1
ATOM 767 N N . PRO A 1 105 ? -40.997 26.042 -11.510 1.00 65.44 105 PRO A N 1
ATOM 768 C CA . PRO A 1 105 ? -39.842 25.710 -12.338 1.00 65.44 105 PRO A CA 1
ATOM 769 C C . PRO A 1 105 ? -39.950 26.364 -13.718 1.00 65.44 105 PRO A C 1
ATOM 771 O O . PRO A 1 105 ? -40.966 26.226 -14.401 1.00 65.44 105 PRO A O 1
ATOM 774 N N . GLN A 1 106 ? -38.898 27.067 -14.135 1.00 72.06 106 GLN A N 1
ATOM 775 C CA . GLN A 1 106 ? -38.803 27.586 -15.497 1.00 72.06 106 GLN A CA 1
ATOM 776 C C . GLN A 1 106 ? -38.691 26.429 -16.511 1.00 72.06 106 GLN A C 1
ATOM 778 O O . GLN A 1 106 ? -38.127 25.382 -16.178 1.00 72.06 106 GLN A O 1
ATOM 783 N N . PRO A 1 107 ? -39.194 26.598 -17.749 1.00 72.38 107 PRO A N 1
ATOM 784 C CA . PRO A 1 107 ? -39.081 25.590 -18.796 1.00 72.38 107 PRO A CA 1
ATOM 785 C C . PRO A 1 107 ? -37.613 25.286 -19.101 1.00 72.38 107 PRO A C 1
ATOM 787 O O . PRO A 1 107 ? -36.832 26.185 -19.417 1.00 72.38 107 PRO A O 1
ATOM 790 N N . VAL A 1 108 ? -37.245 24.008 -19.021 1.00 69.88 108 VAL A N 1
ATOM 791 C CA . VAL A 1 108 ? -35.939 23.514 -19.461 1.00 69.88 108 VAL A CA 1
ATOM 792 C C . VAL A 1 108 ? -35.841 23.740 -20.968 1.00 69.88 108 VAL A C 1
ATOM 794 O O . VAL A 1 108 ? -36.593 23.150 -21.741 1.00 69.88 108 VAL A O 1
ATOM 797 N N . VAL A 1 109 ? -34.935 24.624 -21.381 1.00 70.81 109 VAL A N 1
ATOM 798 C CA . VAL A 1 109 ? -34.604 24.842 -22.792 1.00 70.81 109 VAL A CA 1
ATOM 799 C C . VAL A 1 109 ? -33.990 23.550 -23.331 1.00 70.81 109 VAL A C 1
ATOM 801 O O . VAL A 1 109 ? -32.934 23.126 -22.861 1.00 70.81 109 VAL A O 1
ATOM 804 N N . GLU A 1 110 ? -34.661 22.910 -24.292 1.00 59.59 110 GLU A N 1
ATOM 805 C CA . GLU A 1 110 ? -34.141 21.736 -24.996 1.00 59.59 110 GLU A CA 1
ATOM 806 C C . GLU A 1 110 ? -32.810 22.087 -25.666 1.00 59.59 110 GLU A C 1
ATOM 808 O O . GLU A 1 110 ? -32.729 22.900 -26.589 1.00 59.59 110 GLU A O 1
ATOM 813 N N . GLN A 1 111 ? -31.741 21.474 -25.169 1.00 70.38 111 GLN A N 1
ATOM 814 C CA . GLN A 1 111 ? -30.412 21.603 -25.740 1.00 70.38 111 GLN A CA 1
ATOM 815 C C . GLN A 1 111 ? -30.397 20.873 -27.098 1.00 70.38 111 GLN A C 1
ATOM 817 O O . GLN A 1 111 ? -30.800 19.707 -27.162 1.00 70.38 111 GLN A O 1
ATOM 822 N N . PRO A 1 112 ? -29.968 21.518 -28.200 1.00 66.19 112 PRO A N 1
ATOM 823 C CA . PRO A 1 112 ? -29.983 20.895 -29.516 1.00 66.19 112 PRO A CA 1
ATOM 824 C C . PRO A 1 112 ? -29.090 19.651 -29.541 1.00 66.19 112 PRO A C 1
ATOM 826 O O . PRO A 1 112 ? -27.943 19.669 -29.091 1.00 66.19 112 PRO A O 1
ATOM 829 N N . LYS A 1 113 ? -29.647 18.561 -30.079 1.00 68.62 113 LYS A N 1
ATOM 830 C CA . LYS A 1 113 ? -28.980 17.267 -30.258 1.00 68.62 113 LYS A CA 1
ATOM 831 C C . LYS A 1 113 ? -27.636 17.459 -30.986 1.00 68.62 113 LYS A C 1
ATOM 833 O O . LYS A 1 113 ? -27.629 18.092 -32.044 1.00 68.62 113 LYS A O 1
ATOM 838 N N . PRO A 1 114 ? -26.523 16.900 -30.476 1.00 70.69 114 PRO A N 1
ATOM 839 C CA . PRO A 1 114 ? -25.243 16.931 -31.172 1.00 70.69 114 PRO A CA 1
ATOM 840 C C . PRO A 1 114 ? -25.374 16.320 -32.570 1.00 70.69 114 PRO A C 1
ATOM 842 O O . PRO A 1 114 ? -25.882 15.208 -32.723 1.00 70.69 114 PRO A O 1
ATOM 845 N N . VAL A 1 115 ? -24.933 17.060 -33.586 1.00 68.12 115 VAL A N 1
ATOM 846 C CA . VAL A 1 115 ? -24.874 16.582 -34.969 1.00 68.12 115 VAL A CA 1
ATOM 847 C C . VAL A 1 115 ? -23.821 15.478 -35.035 1.00 68.12 115 VAL A C 1
ATOM 849 O O . VAL A 1 115 ? -22.659 15.696 -34.695 1.00 68.12 115 VAL A O 1
ATOM 852 N N . GLU A 1 116 ? -24.250 14.285 -35.432 1.00 65.88 116 GLU A N 1
ATOM 853 C CA . GLU A 1 116 ? -23.402 13.105 -35.573 1.00 65.88 116 GLU A CA 1
ATOM 854 C C . GLU A 1 116 ? -22.271 13.396 -36.585 1.00 65.88 116 GLU A C 1
ATOM 856 O O . GLU A 1 116 ? -22.556 13.837 -37.704 1.00 65.88 116 GLU A O 1
ATOM 861 N N . PRO A 1 117 ? -20.986 13.208 -36.225 1.00 68.25 117 PRO A N 1
ATOM 862 C CA . PRO A 1 117 ? -19.881 13.465 -37.1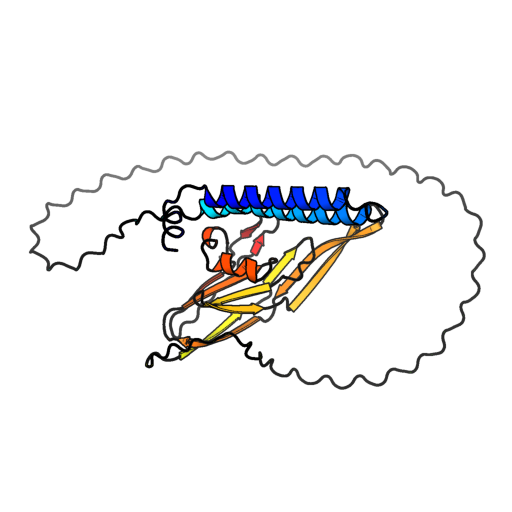39 1.00 68.25 117 PRO A CA 1
ATOM 863 C C . PRO A 1 117 ? -19.991 12.570 -38.376 1.00 68.25 117 PRO A C 1
ATOM 865 O O . PRO A 1 117 ? -20.109 11.348 -38.266 1.00 68.25 117 PRO A O 1
ATOM 868 N N . ALA A 1 118 ? -19.931 13.177 -39.562 1.00 71.31 118 ALA A N 1
ATOM 869 C CA . ALA A 1 118 ? -19.925 12.444 -40.820 1.00 71.31 118 ALA A CA 1
ATOM 870 C C . ALA A 1 118 ? -18.783 11.412 -40.834 1.00 71.31 118 ALA A C 1
ATOM 872 O O . ALA A 1 118 ? -17.634 11.733 -40.520 1.00 71.31 118 ALA A O 1
ATOM 873 N N . LYS A 1 119 ? -19.108 10.165 -41.204 1.00 68.56 119 LYS A N 1
ATOM 874 C CA . LYS A 1 119 ? -18.131 9.076 -41.335 1.00 68.56 119 LYS A CA 1
ATOM 875 C C . LYS A 1 119 ? -16.970 9.516 -42.242 1.00 68.56 119 LYS A C 1
ATOM 877 O O . LYS A 1 119 ? -17.235 9.999 -43.345 1.00 68.56 119 LYS A O 1
ATOM 882 N N . PRO A 1 120 ? -15.707 9.324 -41.825 1.00 66.69 120 PRO A N 1
ATOM 883 C CA . PRO A 1 120 ? -14.562 9.655 -42.659 1.00 66.69 120 PRO A CA 1
ATOM 884 C C . PRO A 1 120 ? -14.591 8.826 -43.947 1.00 66.69 120 PRO A C 1
ATOM 886 O O . PRO A 1 120 ? -14.755 7.605 -43.925 1.00 66.69 120 PRO A O 1
ATOM 889 N N . VAL A 1 121 ? -14.453 9.521 -45.076 1.00 71.44 121 VAL A N 1
ATOM 890 C CA . VAL A 1 121 ? -14.338 8.920 -46.408 1.00 71.44 121 VAL A CA 1
ATOM 891 C C . VAL A 1 121 ? -13.057 8.073 -46.447 1.00 71.44 121 VAL A C 1
ATOM 893 O O . VAL A 1 121 ? -12.010 8.563 -46.016 1.00 71.44 121 VAL A O 1
ATOM 896 N N . PRO A 1 122 ? -13.099 6.822 -46.943 1.00 69.56 122 PRO A N 1
ATOM 897 C CA . PRO A 1 122 ? -11.911 5.986 -47.066 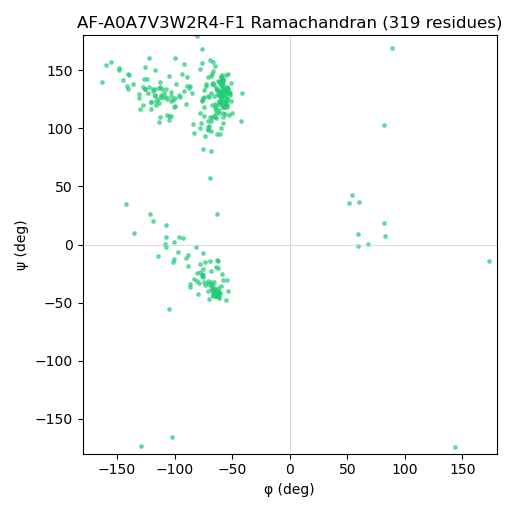1.00 69.56 122 PRO A CA 1
ATOM 898 C C . PRO A 1 122 ? -10.852 6.679 -47.927 1.00 69.56 122 PRO A C 1
ATOM 900 O O . PRO A 1 122 ? -11.080 6.957 -49.106 1.00 69.56 122 PRO A O 1
ATOM 903 N N . VAL A 1 123 ? -9.690 6.960 -47.339 1.00 71.31 123 VAL A N 1
ATOM 904 C CA . VAL A 1 123 ? -8.526 7.448 -48.084 1.00 71.31 123 VAL A CA 1
ATOM 905 C C . VAL A 1 123 ? -8.033 6.304 -48.982 1.00 71.31 123 VAL A C 1
ATOM 907 O O . VAL A 1 123 ? -7.869 5.187 -48.484 1.00 71.31 123 VAL A O 1
ATOM 910 N N . PRO A 1 124 ? -7.798 6.536 -50.288 1.00 72.81 124 PRO A N 1
ATOM 911 C CA . PRO A 1 124 ? -7.241 5.527 -51.179 1.00 72.81 124 PRO A CA 1
ATOM 912 C C . PRO A 1 124 ? -5.910 5.006 -50.635 1.00 72.81 124 PRO A C 1
ATOM 914 O O . PRO A 1 124 ? -4.963 5.768 -50.436 1.00 72.81 124 PRO A O 1
ATOM 917 N N . VAL A 1 125 ? -5.845 3.699 -50.384 1.00 66.00 125 VAL A N 1
ATOM 918 C CA . VAL A 1 125 ? -4.630 3.015 -49.937 1.00 66.00 125 VAL A CA 1
ATOM 919 C C . VAL A 1 125 ? -3.601 3.107 -51.064 1.00 66.00 125 VAL A C 1
ATOM 921 O O . VAL A 1 125 ? -3.771 2.487 -52.114 1.00 66.00 125 VAL A O 1
ATOM 924 N N . GLN A 1 126 ? -2.544 3.900 -50.872 1.00 71.12 126 GLN A N 1
ATOM 925 C CA . GLN A 1 126 ? -1.400 3.879 -51.779 1.00 71.12 126 GLN A CA 1
ATOM 926 C C . GLN A 1 126 ? -0.721 2.501 -51.706 1.00 71.12 126 GLN A C 1
ATOM 928 O O . GLN A 1 126 ? -0.507 1.989 -50.602 1.00 71.12 126 GLN A O 1
ATOM 933 N N . PRO A 1 127 ? -0.372 1.889 -52.851 1.00 74.62 127 PRO A N 1
ATOM 934 C CA . PRO A 1 127 ? 0.401 0.658 -52.854 1.00 74.62 127 PRO A CA 1
ATOM 935 C C . PRO A 1 127 ? 1.763 0.899 -52.184 1.00 74.62 127 PRO A C 1
ATOM 937 O O . PRO A 1 127 ? 2.367 1.957 -52.385 1.00 74.62 127 PRO A O 1
ATOM 940 N N . PRO A 1 128 ? 2.254 -0.060 -51.380 1.00 74.56 128 PRO A N 1
ATOM 941 C CA . PRO A 1 128 ? 3.533 0.078 -50.703 1.00 74.56 128 PRO A CA 1
ATOM 942 C C . PRO A 1 128 ? 4.668 0.257 -51.725 1.00 74.56 128 PRO A C 1
ATOM 944 O O . PRO A 1 128 ? 4.628 -0.356 -52.798 1.00 74.56 128 PRO A O 1
ATOM 947 N N . PRO A 1 129 ? 5.691 1.072 -51.410 1.00 77.88 129 PRO A N 1
ATOM 948 C CA . PRO A 1 129 ? 6.835 1.254 -52.290 1.00 77.88 129 PRO A CA 1
ATOM 949 C C . PRO A 1 129 ? 7.539 -0.091 -52.549 1.00 77.88 129 PRO A C 1
ATOM 951 O O . PRO A 1 129 ? 7.616 -0.935 -51.648 1.00 77.88 129 PRO A O 1
ATOM 954 N N . PRO A 1 130 ? 8.057 -0.314 -53.771 1.00 71.19 130 PRO A N 1
ATOM 955 C CA . PRO A 1 130 ? 8.772 -1.537 -54.110 1.00 71.19 130 PRO A CA 1
ATOM 956 C C . PRO A 1 130 ? 9.979 -1.718 -53.182 1.00 71.19 130 PRO A C 1
ATOM 958 O O . PRO A 1 130 ? 10.796 -0.811 -53.016 1.00 71.19 130 PRO A O 1
ATOM 961 N N . LYS A 1 131 ? 10.076 -2.903 -52.561 1.00 70.75 131 LYS A N 1
ATOM 962 C CA . LYS A 1 131 ? 11.204 -3.273 -51.697 1.00 70.75 131 LYS A CA 1
ATOM 963 C C . LYS A 1 131 ? 12.525 -3.098 -52.464 1.00 70.75 131 LYS A C 1
ATOM 965 O O . LYS A 1 131 ? 12.625 -3.611 -53.581 1.00 70.75 131 LYS A O 1
ATOM 970 N N . PRO A 1 132 ? 13.542 -2.442 -51.875 1.00 68.88 132 PRO A N 1
ATOM 971 C CA . PRO A 1 132 ? 14.884 -2.400 -52.440 1.00 68.88 132 PRO A CA 1
ATOM 972 C C . PRO A 1 132 ? 15.394 -3.820 -52.701 1.00 68.88 132 PRO A C 1
ATOM 974 O O . PRO A 1 132 ? 15.301 -4.689 -51.831 1.00 68.88 132 PRO A O 1
ATOM 977 N N . GLY A 1 133 ? 15.903 -4.056 -53.912 1.00 58.34 133 GLY A N 1
ATOM 978 C CA . GLY A 1 133 ? 16.491 -5.332 -54.301 1.00 58.34 133 GLY A CA 1
ATOM 979 C C . GLY A 1 133 ? 17.627 -5.700 -53.351 1.00 58.34 133 GLY A C 1
ATOM 980 O O . GLY A 1 133 ? 18.608 -4.970 -53.230 1.00 58.34 133 GLY A O 1
ATOM 981 N N . ILE A 1 134 ? 17.472 -6.823 -52.655 1.00 55.19 134 ILE A N 1
ATOM 982 C CA . ILE A 1 134 ? 18.494 -7.367 -51.767 1.00 55.19 134 ILE A CA 1
ATOM 983 C C . ILE A 1 134 ? 19.643 -7.849 -52.655 1.00 55.19 134 ILE A C 1
ATOM 985 O O . ILE A 1 134 ? 19.502 -8.824 -53.395 1.00 55.19 134 ILE A O 1
ATOM 989 N N . ALA A 1 135 ? 20.772 -7.144 -52.599 1.00 58.66 135 ALA A N 1
ATOM 990 C CA . ALA A 1 135 ? 22.023 -7.613 -53.168 1.00 58.66 135 ALA A CA 1
ATOM 991 C C . ALA A 1 135 ? 22.413 -8.929 -52.476 1.00 58.66 135 ALA A C 1
ATOM 993 O O . ALA A 1 135 ? 22.514 -9.001 -51.251 1.00 58.66 135 ALA A O 1
ATOM 994 N N . ILE A 1 136 ? 22.587 -9.980 -53.275 1.00 50.22 136 ILE A N 1
ATOM 995 C CA . ILE A 1 136 ? 22.953 -11.319 -52.818 1.00 50.22 136 ILE A CA 1
ATOM 996 C C . ILE A 1 136 ? 24.389 -11.254 -52.286 1.00 50.22 136 ILE A C 1
ATOM 998 O O . ILE A 1 136 ? 25.341 -11.129 -53.055 1.00 50.22 136 ILE A O 1
ATOM 1002 N N . ALA A 1 137 ? 24.539 -11.307 -50.963 1.00 63.34 137 ALA A N 1
ATOM 1003 C CA . ALA A 1 137 ? 25.833 -11.466 -50.312 1.00 63.34 137 ALA A CA 1
ATOM 1004 C C . ALA A 1 137 ? 26.404 -12.875 -50.595 1.00 63.34 137 ALA A C 1
ATOM 1006 O O . ALA A 1 137 ? 25.634 -13.837 -50.680 1.00 63.34 137 ALA A O 1
ATOM 1007 N N . PRO A 1 138 ? 27.734 -13.025 -50.747 1.00 64.69 138 PRO A N 1
ATOM 1008 C CA . PRO A 1 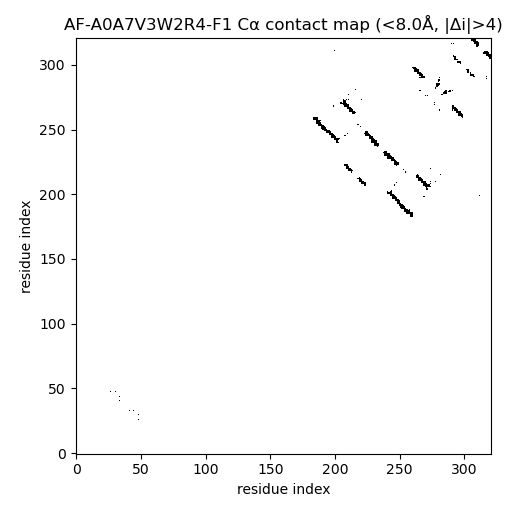138 ? 28.363 -14.317 -51.003 1.00 64.69 138 PRO A CA 1
ATOM 1009 C C . PRO A 1 138 ? 28.076 -15.311 -49.870 1.00 64.69 138 PRO A C 1
ATOM 1011 O O . PRO A 1 138 ? 28.123 -14.968 -48.689 1.00 64.69 138 PRO A O 1
ATOM 1014 N N . ALA A 1 139 ? 27.768 -16.551 -50.256 1.00 55.22 139 ALA A N 1
ATOM 1015 C CA . ALA A 1 139 ? 27.403 -17.636 -49.355 1.00 55.22 139 ALA A CA 1
ATOM 1016 C C . ALA A 1 139 ? 28.474 -17.856 -48.274 1.00 55.22 139 ALA A C 1
ATOM 1018 O O . ALA A 1 139 ? 29.621 -18.192 -48.577 1.00 55.22 139 ALA A O 1
ATOM 1019 N N . GLN A 1 140 ? 28.089 -17.685 -47.007 1.00 64.94 140 GLN A N 1
ATOM 1020 C CA . GLN A 1 140 ? 28.941 -18.048 -45.880 1.00 64.94 140 GLN A CA 1
ATOM 1021 C C . GLN A 1 140 ? 29.152 -19.573 -45.839 1.00 64.94 140 GLN A C 1
ATOM 1023 O O . GLN A 1 140 ? 28.196 -20.333 -46.031 1.00 64.94 140 GLN A O 1
ATOM 1028 N N . PRO A 1 141 ? 30.384 -20.043 -45.572 1.00 66.94 141 PRO A N 1
ATOM 1029 C CA . PRO A 1 141 ? 30.678 -21.461 -45.440 1.00 66.94 141 PRO A CA 1
ATOM 1030 C C . PRO A 1 141 ? 29.920 -22.070 -44.255 1.00 66.94 141 PRO A C 1
ATOM 1032 O O . PRO A 1 141 ? 29.894 -21.526 -43.152 1.00 66.94 141 PRO A O 1
ATOM 1035 N N . LYS A 1 142 ? 29.301 -23.223 -44.517 1.00 70.88 142 LYS A N 1
ATOM 1036 C CA . LYS A 1 142 ? 28.524 -24.021 -43.565 1.00 70.88 142 LYS A CA 1
ATOM 1037 C C . LYS A 1 142 ? 29.374 -24.338 -42.318 1.00 70.88 142 LYS A C 1
ATOM 1039 O O . LYS A 1 142 ? 30.412 -24.985 -42.471 1.00 70.88 142 LYS A O 1
ATOM 1044 N N . PRO A 1 143 ? 28.958 -23.926 -41.105 1.00 69.12 143 PRO A N 1
ATOM 1045 C CA . PRO A 1 143 ? 29.665 -24.267 -39.876 1.00 69.12 143 PRO A CA 1
ATOM 1046 C C . PRO A 1 143 ? 29.747 -25.785 -39.692 1.00 69.12 143 PRO A C 1
ATOM 1048 O O . PRO A 1 143 ? 28.784 -26.508 -39.968 1.00 69.12 143 PRO A O 1
ATOM 1051 N N . ALA A 1 144 ? 30.905 -26.260 -39.234 1.00 74.31 144 ALA A N 1
ATOM 1052 C CA . ALA A 1 144 ? 31.114 -27.656 -38.872 1.00 74.31 144 ALA A CA 1
ATOM 1053 C C . ALA A 1 144 ? 30.130 -28.080 -37.761 1.00 74.31 144 ALA A C 1
ATOM 1055 O O . ALA A 1 144 ? 29.786 -27.258 -36.909 1.00 74.31 144 ALA A O 1
ATOM 1056 N N . PRO A 1 145 ? 29.662 -29.341 -37.757 1.00 68.94 145 PRO A N 1
ATOM 1057 C CA . PRO A 1 145 ? 28.723 -29.825 -36.754 1.00 68.94 145 PRO A CA 1
ATOM 1058 C C . PRO A 1 145 ? 29.337 -29.735 -35.354 1.00 68.94 145 PRO A C 1
ATOM 1060 O O . PRO A 1 145 ? 30.380 -30.327 -35.074 1.00 68.94 145 PRO A O 1
ATOM 1063 N N . THR A 1 146 ? 28.673 -28.979 -34.481 1.00 71.56 146 THR A N 1
ATOM 1064 C CA . THR A 1 146 ? 29.007 -28.867 -33.062 1.00 71.56 146 THR A CA 1
ATOM 1065 C C . THR A 1 146 ? 28.918 -30.253 -32.409 1.00 71.56 146 THR A C 1
ATOM 1067 O O . THR A 1 146 ? 27.907 -30.933 -32.600 1.00 71.56 146 THR A O 1
ATOM 1070 N N . PRO A 1 147 ? 29.938 -30.701 -31.654 1.00 68.81 147 PRO A N 1
ATOM 1071 C CA . PRO A 1 147 ? 29.898 -31.987 -30.969 1.00 68.81 147 PRO A CA 1
ATOM 1072 C C . PRO A 1 147 ? 28.726 -32.036 -29.986 1.00 68.81 147 PRO A C 1
ATOM 1074 O O . PRO A 1 147 ? 28.519 -31.114 -29.196 1.00 68.81 147 PRO A O 1
ATOM 1077 N N . THR A 1 148 ? 27.960 -33.124 -30.052 1.00 68.81 148 THR A N 1
ATOM 1078 C CA . THR A 1 148 ? 26.841 -33.402 -29.153 1.00 68.81 148 THR A CA 1
ATOM 1079 C C . THR A 1 148 ? 27.349 -33.418 -27.707 1.00 68.81 148 THR A C 1
ATOM 1081 O O . THR A 1 148 ? 28.254 -34.201 -27.403 1.00 68.81 148 THR A O 1
ATOM 1084 N N . PRO A 1 149 ? 26.810 -32.575 -26.808 1.00 70.62 149 PRO A N 1
ATOM 1085 C CA . PRO A 1 149 ? 27.175 -32.605 -25.399 1.00 70.62 149 PRO A CA 1
ATOM 1086 C C . PRO A 1 149 ? 26.902 -33.994 -24.804 1.00 70.62 149 PRO A C 1
ATOM 1088 O O . PRO A 1 149 ? 25.884 -34.604 -25.145 1.00 70.62 149 PRO A O 1
ATOM 1091 N N . PRO A 1 150 ? 27.774 -34.508 -23.919 1.00 72.62 150 PRO A N 1
ATOM 1092 C CA . PRO A 1 150 ? 27.511 -35.755 -23.218 1.00 72.62 150 PRO A CA 1
ATOM 1093 C C . PRO A 1 150 ? 26.218 -35.625 -22.409 1.00 72.62 150 PRO A C 1
ATOM 1095 O O . PRO A 1 150 ? 25.998 -34.623 -21.728 1.00 72.62 150 PRO A O 1
ATOM 1098 N N . SER A 1 151 ? 25.365 -36.644 -22.510 1.00 63.84 151 SER A N 1
ATOM 1099 C CA . SER A 1 151 ? 24.083 -36.735 -21.818 1.00 63.84 151 SER A CA 1
ATOM 1100 C C . SER A 1 151 ? 24.265 -36.450 -20.329 1.00 63.84 151 SER A C 1
ATOM 1102 O O . SER A 1 151 ? 24.927 -37.200 -19.611 1.00 63.84 151 SER A O 1
ATOM 1104 N N . GLN A 1 152 ? 23.699 -35.332 -19.883 1.00 66.62 152 GLN A N 1
ATOM 1105 C CA . GLN A 1 152 ? 23.761 -34.893 -18.499 1.00 66.62 152 GLN A CA 1
ATOM 1106 C C . GLN A 1 152 ? 23.041 -35.930 -17.610 1.00 66.62 152 GLN A C 1
ATOM 1108 O O . GLN A 1 152 ? 21.948 -36.374 -17.974 1.00 66.62 152 GLN A O 1
ATOM 1113 N N . PRO A 1 153 ? 23.630 -36.353 -16.474 1.00 66.94 153 PRO A N 1
ATOM 1114 C CA . PRO A 1 153 ? 22.994 -37.289 -15.555 1.00 66.94 153 PRO A CA 1
ATOM 1115 C C . PRO A 1 153 ? 21.625 -36.775 -15.117 1.00 66.94 153 PRO A C 1
ATOM 1117 O O . PRO A 1 153 ? 21.478 -35.600 -14.775 1.00 66.94 153 PRO A O 1
ATOM 1120 N N . ASN A 1 154 ? 20.636 -37.667 -15.132 1.00 67.62 154 ASN A N 1
ATOM 1121 C CA . ASN A 1 154 ? 19.268 -37.367 -14.729 1.00 67.62 154 ASN A CA 1
ATOM 1122 C C . ASN A 1 154 ? 19.277 -36.771 -13.302 1.00 67.62 154 ASN A C 1
ATOM 1124 O O . ASN A 1 154 ? 19.821 -37.418 -12.400 1.00 67.62 154 ASN A O 1
ATOM 1128 N N . PRO A 1 155 ? 18.732 -35.560 -13.073 1.00 64.06 155 PRO A N 1
ATOM 1129 C CA . PRO A 1 155 ? 18.689 -34.962 -11.745 1.00 64.06 155 PRO A CA 1
ATOM 1130 C C . PRO A 1 155 ? 17.951 -35.878 -10.768 1.00 64.06 155 PRO A C 1
ATOM 1132 O O . PRO A 1 155 ? 16.886 -36.411 -11.086 1.00 64.06 155 PRO A O 1
ATOM 1135 N N . ALA A 1 156 ? 18.522 -36.063 -9.577 1.00 74.62 156 ALA A N 1
ATOM 1136 C CA . ALA A 1 156 ? 17.858 -36.782 -8.499 1.00 74.62 156 ALA A CA 1
ATOM 1137 C C . ALA A 1 156 ? 16.481 -36.144 -8.202 1.00 74.62 156 ALA A C 1
ATOM 1139 O O . ALA A 1 156 ? 16.352 -34.920 -8.313 1.00 74.62 156 ALA A O 1
ATOM 1140 N N . PRO A 1 157 ? 15.458 -36.937 -7.826 1.00 71.81 157 PRO A N 1
ATOM 1141 C CA . PRO A 1 157 ? 14.129 -36.425 -7.514 1.00 71.81 157 PRO A CA 1
ATOM 1142 C C . PRO A 1 157 ? 14.207 -35.298 -6.485 1.00 71.81 157 PRO A C 1
ATOM 1144 O O . PRO A 1 157 ? 14.844 -35.451 -5.440 1.00 71.81 157 PRO A O 1
ATOM 1147 N N . ALA A 1 158 ? 13.570 -34.167 -6.792 1.00 68.62 158 ALA A N 1
ATOM 1148 C CA . ALA A 1 158 ? 13.510 -33.036 -5.880 1.00 68.62 158 ALA A CA 1
ATOM 1149 C C . ALA A 1 158 ? 12.911 -33.490 -4.532 1.00 68.62 158 ALA A C 1
ATOM 1151 O O . ALA A 1 158 ? 11.887 -34.184 -4.531 1.00 68.62 158 ALA A O 1
ATOM 1152 N N . PRO A 1 159 ? 13.529 -33.141 -3.389 1.00 71.19 159 PRO A N 1
ATOM 1153 C CA . PRO A 1 159 ? 12.989 -33.486 -2.083 1.00 71.19 159 PRO A CA 1
ATOM 1154 C C . PRO A 1 159 ? 11.578 -32.915 -1.927 1.00 71.19 159 PRO A C 1
ATOM 1156 O O . PRO A 1 159 ? 11.310 -31.781 -2.330 1.00 71.19 159 PRO A O 1
ATOM 1159 N N . ALA A 1 160 ? 10.682 -33.722 -1.354 1.00 68.44 160 ALA A N 1
ATOM 1160 C CA . ALA A 1 160 ? 9.302 -33.339 -1.096 1.00 68.44 160 ALA A CA 1
ATOM 1161 C C . ALA A 1 160 ? 9.259 -31.994 -0.359 1.00 68.44 160 ALA A C 1
ATOM 1163 O O . ALA A 1 160 ? 9.884 -31.819 0.690 1.00 68.44 160 ALA A O 1
ATOM 1164 N N . GLN A 1 161 ? 8.544 -31.043 -0.952 1.00 59.03 161 GLN A N 1
ATOM 1165 C CA . GLN A 1 161 ? 8.405 -29.691 -0.439 1.00 59.03 161 GLN A CA 1
ATOM 1166 C C . GLN A 1 161 ? 7.741 -29.758 0.951 1.00 59.03 161 GLN A C 1
ATOM 1168 O O . GLN A 1 161 ? 6.654 -30.332 1.067 1.00 59.03 161 GLN A O 1
ATOM 1173 N N . PRO A 1 162 ? 8.371 -29.227 2.017 1.00 62.28 162 PRO A N 1
ATOM 1174 C CA . PRO A 1 162 ? 7.755 -29.191 3.335 1.00 62.28 162 PRO A CA 1
ATOM 1175 C C . PRO A 1 162 ? 6.439 -28.419 3.263 1.00 62.28 162 PRO A C 1
ATOM 1177 O O . PRO A 1 162 ? 6.368 -27.372 2.616 1.00 62.28 162 PRO A O 1
ATOM 1180 N N . ALA A 1 163 ? 5.407 -28.927 3.939 1.00 62.88 163 ALA A N 1
ATOM 1181 C CA . ALA A 1 163 ? 4.154 -28.202 4.105 1.00 62.88 163 ALA A CA 1
ATOM 1182 C C . ALA A 1 163 ? 4.442 -26.779 4.631 1.00 62.88 163 ALA A C 1
ATOM 1184 O O . ALA A 1 163 ? 5.315 -26.630 5.496 1.00 62.88 163 ALA A O 1
ATOM 1185 N N . PRO A 1 164 ? 3.750 -25.740 4.123 1.00 51.75 164 PRO A N 1
ATOM 1186 C CA . PRO A 1 164 ? 3.968 -24.367 4.554 1.00 51.75 164 PRO A CA 1
ATOM 1187 C C . PRO A 1 164 ? 3.767 -24.278 6.067 1.00 51.75 164 PRO A C 1
ATOM 1189 O O . PRO A 1 164 ? 2.667 -24.479 6.582 1.00 51.75 164 PRO A O 1
ATOM 1192 N N . GLN A 1 165 ? 4.859 -24.022 6.786 1.00 51.97 165 GLN A N 1
ATOM 1193 C CA . GLN A 1 165 ? 4.784 -23.734 8.209 1.00 51.97 165 GLN A CA 1
ATOM 1194 C C . GLN A 1 165 ? 4.070 -22.387 8.384 1.00 51.97 165 GLN A C 1
ATOM 1196 O O . GLN A 1 165 ? 4.353 -21.454 7.626 1.00 51.97 165 GLN A O 1
ATOM 1201 N N . PRO A 1 166 ? 3.162 -22.252 9.366 1.00 54.41 166 PRO A N 1
ATOM 1202 C CA . PRO A 1 166 ? 2.576 -20.963 9.695 1.00 54.41 166 PRO A CA 1
ATOM 1203 C C . PRO A 1 166 ? 3.703 -19.979 10.010 1.00 54.41 166 PRO A C 1
ATOM 1205 O O . PRO A 1 166 ? 4.547 -20.239 10.873 1.00 54.41 166 PRO A O 1
ATOM 1208 N N . VAL A 1 167 ? 3.728 -18.864 9.281 1.00 40.59 167 VAL A N 1
ATOM 1209 C CA . VAL A 1 167 ? 4.683 -17.777 9.487 1.00 40.59 167 VAL A CA 1
ATOM 1210 C C . VAL A 1 167 ? 4.438 -17.214 10.885 1.00 40.59 167 VAL A C 1
ATOM 1212 O O . VAL A 1 167 ? 3.568 -16.376 11.094 1.00 40.59 167 VAL A O 1
ATOM 1215 N N . ARG A 1 168 ? 5.202 -17.689 11.872 1.00 39.28 168 ARG A N 1
ATOM 1216 C CA . ARG A 1 168 ? 5.380 -16.971 13.132 1.00 39.28 168 ARG A CA 1
ATOM 1217 C C . ARG A 1 168 ? 6.231 -15.752 12.816 1.00 39.28 168 ARG A C 1
ATOM 1219 O O . ARG A 1 168 ? 7.450 -15.851 12.698 1.00 39.28 168 ARG A O 1
ATOM 1226 N N . THR A 1 169 ? 5.581 -14.607 12.669 1.00 42.78 169 THR A N 1
ATOM 1227 C CA . THR A 1 169 ? 6.229 -13.303 12.762 1.00 42.78 169 THR A CA 1
ATOM 1228 C C . THR A 1 169 ? 6.992 -13.250 14.084 1.00 42.78 169 THR A C 1
ATOM 1230 O O . THR A 1 169 ? 6.413 -13.283 15.170 1.00 42.78 169 THR A O 1
ATOM 1233 N N . ALA A 1 170 ? 8.322 -13.237 13.998 1.00 34.88 170 ALA A N 1
ATOM 1234 C CA . ALA A 1 170 ? 9.167 -12.992 15.153 1.00 34.88 170 ALA A CA 1
ATOM 1235 C C . ALA A 1 170 ? 8.807 -11.615 15.748 1.00 34.88 170 ALA A C 1
ATOM 1237 O O . ALA A 1 170 ? 8.611 -10.661 14.987 1.00 34.88 170 ALA A O 1
ATOM 1238 N N . PRO A 1 171 ? 8.728 -11.474 17.081 1.00 42.00 171 PRO A N 1
ATOM 1239 C CA . PRO A 1 171 ? 8.524 -10.181 17.708 1.00 42.00 171 PRO A CA 1
ATOM 1240 C C . PRO A 1 171 ? 9.792 -9.347 17.499 1.00 42.00 171 PRO A C 1
ATOM 1242 O O . PRO A 1 171 ? 10.785 -9.499 18.209 1.00 42.00 171 PRO A O 1
ATOM 1245 N N . GLY A 1 172 ? 9.772 -8.483 16.485 1.00 34.41 172 GLY A N 1
ATOM 1246 C CA . GLY A 1 172 ? 10.788 -7.458 16.296 1.00 34.41 172 GLY A CA 1
ATOM 1247 C C . GLY A 1 172 ? 10.832 -6.566 17.533 1.00 34.41 172 GLY A C 1
ATOM 1248 O O . GLY A 1 172 ? 9.830 -5.948 17.898 1.00 34.41 172 GLY A O 1
ATOM 1249 N N . GLY A 1 173 ? 11.987 -6.548 18.197 1.00 34.06 173 GLY A N 1
ATOM 1250 C CA . GLY A 1 173 ? 12.256 -5.757 19.389 1.00 34.06 173 GLY A CA 1
ATOM 1251 C C . GLY A 1 173 ? 12.103 -4.263 19.122 1.00 34.06 173 GLY A C 1
ATOM 1252 O O . GLY A 1 173 ? 13.035 -3.600 18.684 1.00 34.06 173 GLY A O 1
ATOM 1253 N N . GLY A 1 174 ? 10.920 -3.736 19.414 1.00 32.62 174 GLY A N 1
ATOM 1254 C CA . GLY A 1 174 ? 10.689 -2.328 19.696 1.00 32.62 174 GLY A CA 1
ATOM 1255 C C . GLY A 1 174 ? 10.374 -2.191 21.179 1.00 32.62 174 GLY A C 1
ATOM 1256 O O . GLY A 1 174 ? 9.549 -2.941 21.702 1.00 32.62 174 GLY A O 1
ATOM 1257 N N . HIS A 1 175 ? 11.050 -1.266 21.861 1.00 30.16 175 HIS A N 1
ATOM 1258 C CA . HIS A 1 175 ? 10.779 -0.883 23.246 1.00 30.16 175 HIS A CA 1
ATOM 1259 C C . HIS A 1 175 ? 9.265 -0.762 23.501 1.00 30.16 175 HIS A C 1
ATOM 1261 O O . HIS A 1 175 ? 8.621 0.195 23.072 1.00 30.16 175 HIS A O 1
ATOM 1267 N N . ARG A 1 176 ? 8.690 -1.734 24.217 1.00 32.91 176 ARG A N 1
ATOM 1268 C CA . ARG A 1 176 ? 7.348 -1.623 24.789 1.00 32.91 176 ARG A CA 1
ATOM 1269 C C . ARG A 1 176 ? 7.475 -0.885 26.116 1.00 32.91 176 ARG A C 1
ATOM 1271 O O . ARG A 1 176 ? 7.914 -1.465 27.104 1.00 32.91 176 ARG A O 1
ATOM 1278 N N . VAL A 1 177 ? 7.093 0.388 26.138 1.00 31.95 177 VAL A N 1
ATOM 1279 C CA . VAL A 1 177 ? 6.723 1.064 27.386 1.00 31.95 177 VAL A CA 1
ATOM 1280 C C . VAL A 1 177 ? 5.384 0.459 27.801 1.00 31.95 177 VAL A C 1
ATOM 1282 O O .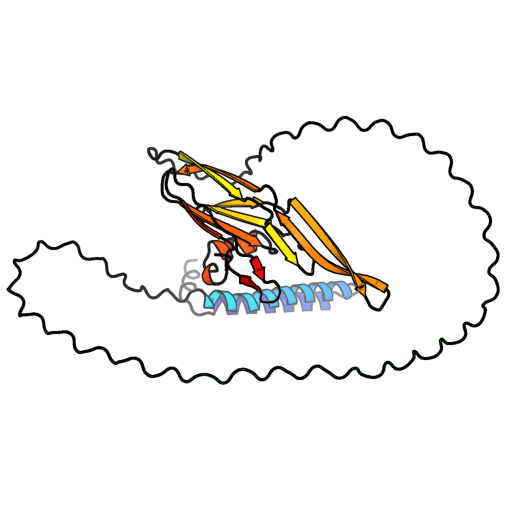 VAL A 1 177 ? 4.350 0.745 27.198 1.00 31.95 177 VAL A O 1
ATOM 1285 N N . ALA A 1 178 ? 5.423 -0.467 28.757 1.00 31.64 178 ALA A N 1
ATOM 1286 C CA . ALA A 1 178 ? 4.227 -1.017 29.370 1.00 31.64 178 ALA A CA 1
ATOM 1287 C C . ALA A 1 178 ? 3.602 0.071 30.253 1.00 31.64 178 ALA A C 1
ATOM 1289 O O . ALA A 1 178 ? 4.058 0.313 31.366 1.00 31.64 178 ALA A O 1
ATOM 1290 N N . VAL A 1 179 ? 2.582 0.755 29.735 1.00 35.44 179 VAL A N 1
ATOM 1291 C CA . VAL A 1 179 ? 1.648 1.517 30.568 1.00 35.44 179 VAL A CA 1
ATOM 1292 C C . VAL A 1 179 ? 0.620 0.507 31.057 1.00 35.44 179 VAL A C 1
ATOM 1294 O O . VAL A 1 179 ? -0.281 0.111 30.322 1.00 35.44 179 VAL A O 1
ATOM 1297 N N . SER A 1 180 ? 0.846 -0.005 32.260 1.00 38.22 180 SER A N 1
ATOM 1298 C CA . SER A 1 180 ? -0.109 -0.833 32.979 1.00 38.22 180 SER A CA 1
ATOM 1299 C C . SER A 1 180 ? -1.171 0.074 33.588 1.00 38.22 180 SER A C 1
ATOM 1301 O O . SER A 1 180 ? -0.931 0.646 34.646 1.00 38.22 180 SER A O 1
ATOM 1303 N N . ASP A 1 181 ? -2.330 0.169 32.942 1.00 38.81 181 ASP A N 1
ATOM 1304 C CA . ASP A 1 181 ? -3.576 0.443 33.650 1.00 38.81 181 ASP A CA 1
ATOM 1305 C C . ASP A 1 181 ? -4.609 -0.613 33.267 1.00 38.81 181 ASP A C 1
ATOM 1307 O O . ASP A 1 181 ? -4.905 -0.879 32.102 1.00 38.81 181 ASP A O 1
ATOM 1311 N N . SER A 1 182 ? -5.041 -1.308 34.310 1.00 51.06 182 SER A N 1
ATOM 1312 C CA . SER A 1 182 ? -5.677 -2.613 34.300 1.00 51.06 182 SER A CA 1
ATOM 1313 C C . SER A 1 182 ? -7.167 -2.418 34.565 1.00 51.06 182 SER A C 1
ATOM 1315 O O . SER A 1 182 ? -7.524 -2.020 35.672 1.00 51.06 182 SER A O 1
ATOM 1317 N N . THR A 1 183 ? -8.014 -2.656 33.556 1.00 52.38 183 THR A N 1
ATOM 1318 C CA . THR A 1 183 ? -9.428 -3.119 33.648 1.00 52.38 183 THR A CA 1
ATOM 1319 C C . THR A 1 183 ? -10.135 -3.125 32.287 1.00 52.38 183 THR A C 1
ATOM 1321 O O . THR A 1 183 ? -11.177 -3.760 32.158 1.00 52.38 183 THR A O 1
ATOM 1324 N N . ALA A 1 184 ? -9.581 -2.476 31.259 1.00 61.03 184 ALA A N 1
ATOM 1325 C CA . ALA A 1 184 ? -10.100 -2.577 29.897 1.00 61.03 184 ALA A CA 1
ATOM 1326 C C . ALA A 1 184 ? -9.693 -3.927 29.286 1.00 61.03 184 ALA A C 1
ATOM 1328 O O . ALA A 1 184 ? -8.506 -4.257 29.253 1.00 61.03 184 ALA A O 1
ATOM 1329 N N . GLY A 1 185 ? -10.668 -4.720 28.834 1.00 77.06 185 GLY A N 1
ATOM 1330 C CA . GLY A 1 185 ? -10.395 -5.955 28.098 1.00 77.06 185 GLY A CA 1
ATOM 1331 C C . GLY A 1 185 ? -9.478 -5.683 26.902 1.00 77.06 185 GLY A C 1
ATOM 1332 O O . GLY A 1 185 ? -9.522 -4.603 26.316 1.00 77.06 185 GLY A O 1
ATOM 1333 N N . THR A 1 186 ? -8.616 -6.636 26.557 1.00 88.38 186 THR A N 1
ATOM 1334 C CA . THR A 1 186 ? -7.853 -6.589 25.308 1.00 88.38 186 THR A CA 1
ATOM 1335 C C . THR A 1 186 ? -8.449 -7.573 24.310 1.00 88.38 186 THR A C 1
ATOM 1337 O O . THR A 1 186 ? -8.940 -8.635 24.688 1.00 88.38 186 THR A O 1
ATOM 1340 N N . GLY A 1 187 ? -8.421 -7.212 23.032 1.00 90.00 187 GLY A N 1
ATOM 1341 C CA . GLY A 1 187 ? -8.919 -8.035 21.937 1.00 90.00 187 GLY A CA 1
ATOM 1342 C C . GLY A 1 187 ? -7.904 -8.194 20.811 1.00 90.00 187 GLY A C 1
ATOM 1343 O O . GLY A 1 187 ? -6.754 -7.751 20.904 1.00 90.00 187 GLY A O 1
ATOM 1344 N N . THR A 1 188 ? -8.369 -8.821 19.733 1.00 94.25 188 THR A N 1
ATOM 1345 C CA . THR A 1 188 ? -7.652 -8.918 18.461 1.00 94.25 188 THR A CA 1
ATOM 1346 C C . THR A 1 188 ? -8.486 -8.244 17.380 1.00 94.25 188 THR A C 1
ATOM 1348 O O . THR A 1 188 ? -9.684 -8.500 17.270 1.00 94.25 188 THR A O 1
ATOM 1351 N N . ILE A 1 189 ? -7.851 -7.390 16.579 1.00 93.38 189 ILE A N 1
ATOM 1352 C CA . ILE A 1 189 ? -8.434 -6.868 15.340 1.00 93.38 189 ILE A CA 1
ATOM 1353 C C . ILE A 1 189 ? -7.857 -7.674 14.185 1.00 93.38 189 ILE A C 1
ATOM 1355 O O . ILE A 1 189 ? -6.644 -7.666 13.977 1.00 93.38 189 ILE A O 1
ATOM 1359 N N . ASP A 1 190 ? -8.736 -8.345 13.446 1.00 95.12 190 ASP A N 1
ATOM 1360 C CA . ASP A 1 190 ? -8.411 -9.136 12.261 1.00 95.12 190 ASP A CA 1
ATOM 1361 C C . ASP A 1 190 ? -8.802 -8.362 10.998 1.00 95.12 190 ASP A C 1
ATOM 1363 O O . ASP A 1 190 ? -9.922 -7.857 10.880 1.00 95.12 190 ASP A O 1
ATOM 1367 N N . ILE A 1 191 ? -7.863 -8.229 10.068 1.00 93.06 191 ILE A N 1
ATOM 1368 C CA . ILE A 1 191 ? -8.040 -7.518 8.808 1.00 93.06 191 ILE A CA 1
ATOM 1369 C C . ILE A 1 191 ? -7.791 -8.501 7.674 1.00 93.06 191 ILE A C 1
ATOM 1371 O O . ILE A 1 191 ? -6.674 -8.981 7.467 1.00 93.06 191 ILE A O 1
ATOM 1375 N N . GLN A 1 192 ? -8.841 -8.733 6.891 1.00 93.81 192 GLN A N 1
ATOM 1376 C CA . GLN A 1 192 ? -8.796 -9.523 5.671 1.00 93.81 192 GLN A CA 1
ATOM 1377 C C . GLN A 1 192 ? -9.119 -8.633 4.472 1.00 93.81 192 GLN A C 1
ATOM 1379 O O . GLN A 1 192 ? -10.221 -8.094 4.370 1.00 93.81 192 GLN A O 1
ATOM 1384 N N . ILE A 1 193 ? -8.185 -8.525 3.527 1.00 89.75 193 ILE A N 1
ATOM 1385 C CA . ILE A 1 193 ? -8.436 -7.856 2.246 1.00 89.75 193 ILE A CA 1
ATOM 1386 C C . ILE A 1 193 ? -8.697 -8.935 1.203 1.00 89.75 193 ILE A C 1
ATOM 1388 O O . ILE A 1 193 ? -7.852 -9.794 0.937 1.00 89.75 193 ILE A O 1
ATOM 1392 N N . ARG A 1 194 ? -9.901 -8.907 0.629 1.00 85.62 194 ARG A N 1
ATOM 1393 C CA . ARG A 1 194 ? -10.319 -9.858 -0.401 1.00 85.62 194 ARG A CA 1
ATOM 1394 C C . ARG A 1 194 ? -9.998 -9.307 -1.785 1.00 85.62 194 ARG A C 1
ATOM 1396 O O . ARG A 1 194 ? -10.380 -8.188 -2.106 1.00 85.62 194 ARG A O 1
ATOM 1403 N N . GLY A 1 195 ? -9.377 -10.145 -2.610 1.00 84.06 195 GLY A N 1
ATOM 1404 C CA . GLY A 1 195 ? -8.960 -9.790 -3.965 1.00 84.06 195 GLY A CA 1
ATOM 1405 C C . GLY A 1 195 ? -7.556 -9.177 -4.025 1.00 84.06 195 GLY A C 1
ATOM 1406 O O . GLY A 1 195 ? -6.955 -8.899 -2.986 1.00 84.06 195 GLY A O 1
ATOM 1407 N N . PRO A 1 196 ? -7.004 -9.023 -5.240 1.00 87.00 196 PRO A N 1
ATOM 1408 C CA . PRO A 1 196 ? -5.705 -8.401 -5.432 1.00 87.00 196 PRO A CA 1
ATOM 1409 C C . PRO A 1 196 ? -5.805 -6.884 -5.249 1.00 87.00 196 PRO A C 1
ATOM 1411 O O . PRO A 1 196 ? -6.647 -6.240 -5.874 1.00 87.00 196 PRO A O 1
ATOM 1414 N N . ILE A 1 197 ? -4.891 -6.303 -4.474 1.00 89.62 197 ILE A N 1
ATOM 1415 C CA . ILE A 1 197 ? -4.528 -4.893 -4.645 1.00 89.62 197 ILE A CA 1
ATOM 1416 C C . ILE A 1 197 ? -3.381 -4.839 -5.649 1.00 89.62 197 ILE A C 1
ATOM 1418 O O . ILE A 1 197 ? -2.458 -5.655 -5.580 1.00 89.62 197 ILE A O 1
ATOM 1422 N N . LEU A 1 198 ? -3.446 -3.897 -6.586 1.00 91.56 198 LEU A N 1
ATOM 1423 C CA . LEU A 1 198 ? -2.427 -3.701 -7.606 1.00 91.56 198 LEU A CA 1
ATOM 1424 C C . LEU A 1 198 ? -1.942 -2.257 -7.625 1.00 91.56 198 LEU A C 1
ATOM 1426 O O . LEU A 1 198 ? -2.734 -1.336 -7.472 1.00 91.56 198 LEU A O 1
ATOM 1430 N N . GLU A 1 199 ? -0.644 -2.084 -7.847 1.00 88.62 199 GLU A N 1
ATOM 1431 C CA . GLU A 1 199 ? -0.006 -0.783 -8.061 1.00 88.62 199 GLU A CA 1
ATOM 1432 C C . GLU A 1 199 ? 0.966 -0.924 -9.231 1.00 88.62 199 GLU A C 1
ATOM 1434 O O . GLU A 1 199 ? 1.655 -1.938 -9.332 1.00 88.62 199 GLU A O 1
ATOM 1439 N N . THR A 1 200 ? 1.027 0.052 -10.140 1.00 88.56 200 THR A N 1
ATOM 1440 C CA . THR A 1 200 ? 1.913 -0.014 -11.315 1.00 88.56 200 THR A CA 1
ATOM 1441 C C . THR A 1 200 ? 2.816 1.209 -11.396 1.00 88.56 200 THR A C 1
ATOM 1443 O O . THR A 1 200 ? 2.358 2.340 -11.295 1.00 88.56 200 THR A O 1
ATOM 1446 N N . SER A 1 201 ? 4.102 0.979 -11.644 1.00 90.94 201 SER A N 1
ATOM 1447 C CA . SER A 1 201 ? 5.129 2.003 -11.834 1.00 90.94 201 SER A CA 1
ATOM 1448 C C . SER A 1 201 ? 5.805 1.846 -13.194 1.00 90.94 201 SER A C 1
ATOM 1450 O O . SER A 1 201 ? 5.785 0.769 -13.780 1.00 90.94 201 SER A O 1
ATOM 1452 N N . LYS A 1 202 ? 6.460 2.895 -13.697 1.00 89.06 202 LYS A N 1
ATOM 1453 C CA . LYS A 1 202 ? 7.367 2.785 -14.859 1.00 89.06 202 LYS A CA 1
ATOM 1454 C C . LYS A 1 202 ? 8.732 2.203 -14.482 1.00 89.06 202 LYS A C 1
ATOM 1456 O O . LYS A 1 202 ? 9.414 1.636 -15.327 1.00 89.06 202 LYS A O 1
ATOM 1461 N N . THR A 1 203 ? 9.107 2.329 -13.212 1.00 88.06 203 THR A N 1
ATOM 1462 C CA . THR A 1 203 ? 10.409 1.914 -12.681 1.00 88.06 203 THR A CA 1
ATOM 1463 C C . THR A 1 203 ? 10.206 0.945 -11.528 1.00 88.06 203 THR A C 1
ATOM 1465 O O . THR A 1 203 ? 9.292 1.125 -10.724 1.00 88.06 203 THR A O 1
ATOM 1468 N N . ALA A 1 204 ? 11.072 -0.061 -11.418 1.00 90.25 204 ALA A N 1
ATOM 1469 C CA . ALA A 1 204 ? 11.059 -0.967 -10.280 1.00 90.25 204 ALA A CA 1
ATOM 1470 C C . ALA A 1 204 ? 11.387 -0.210 -8.977 1.00 90.25 204 ALA A C 1
ATOM 1472 O O . ALA A 1 204 ? 12.461 0.364 -8.819 1.00 90.25 204 ALA A O 1
ATOM 1473 N N . MET A 1 205 ? 10.445 -0.233 -8.043 1.00 93.00 205 MET A N 1
ATOM 1474 C CA . MET A 1 205 ? 10.519 0.332 -6.703 1.00 93.00 205 MET A CA 1
ATOM 1475 C C . MET A 1 205 ? 10.707 -0.807 -5.688 1.00 93.00 205 MET A C 1
ATOM 1477 O O . MET A 1 205 ? 9.761 -1.555 -5.427 1.00 93.00 205 MET A O 1
ATOM 1481 N N . PRO A 1 206 ? 11.903 -0.969 -5.092 1.00 91.06 206 PRO A N 1
ATOM 1482 C CA . PRO A 1 206 ? 12.154 -2.020 -4.098 1.00 91.06 206 PRO A CA 1
ATOM 1483 C C . PRO A 1 206 ? 11.404 -1.777 -2.781 1.00 91.06 206 PRO A C 1
ATOM 1485 O O . PRO A 1 206 ? 11.308 -2.665 -1.941 1.00 91.06 206 PRO A O 1
ATOM 1488 N N . SER A 1 207 ? 10.884 -0.565 -2.599 1.00 94.50 207 SER A N 1
ATOM 1489 C CA . SER A 1 207 ? 10.118 -0.128 -1.439 1.00 94.50 207 SER A CA 1
ATOM 1490 C C . SER A 1 207 ? 8.607 -0.283 -1.595 1.00 94.50 207 SER A C 1
ATOM 1492 O O . SER A 1 207 ? 7.890 0.156 -0.703 1.00 94.50 207 SER A O 1
ATOM 1494 N N . ALA A 1 208 ? 8.108 -0.883 -2.682 1.00 94.31 208 ALA A N 1
ATOM 1495 C CA . ALA A 1 208 ? 6.676 -1.125 -2.839 1.00 94.31 208 ALA A CA 1
ATOM 1496 C C . ALA A 1 208 ? 6.126 -1.907 -1.635 1.00 94.31 208 ALA A C 1
ATOM 1498 O O . ALA A 1 208 ? 6.654 -2.964 -1.286 1.00 94.31 208 ALA A O 1
ATOM 1499 N N . HIS A 1 209 ? 5.085 -1.387 -0.983 1.00 97.00 209 HIS A N 1
ATOM 1500 C CA . HIS A 1 209 ? 4.477 -2.021 0.183 1.00 97.00 209 HIS A CA 1
ATOM 1501 C C . HIS A 1 209 ? 3.009 -1.620 0.379 1.00 97.00 209 HIS A C 1
ATOM 1503 O O . HIS A 1 209 ? 2.570 -0.556 -0.047 1.00 97.00 209 HIS A O 1
ATOM 1509 N N . LEU A 1 210 ? 2.276 -2.476 1.088 1.00 95.31 210 LEU A N 1
ATOM 1510 C CA . LEU A 1 210 ? 0.976 -2.192 1.683 1.00 95.31 210 LEU A CA 1
ATOM 1511 C C . LEU A 1 210 ? 1.206 -1.889 3.166 1.00 95.31 210 LEU A C 1
ATOM 1513 O O . LEU A 1 210 ? 1.838 -2.681 3.871 1.00 95.31 210 LEU A O 1
ATOM 1517 N N . MET A 1 211 ? 0.717 -0.749 3.641 1.00 96.31 211 MET A N 1
ATOM 1518 C CA . MET A 1 211 ? 0.784 -0.351 5.042 1.00 96.31 211 MET A CA 1
ATOM 1519 C C . MET A 1 211 ? -0.612 -0.349 5.654 1.00 96.31 211 MET A C 1
ATOM 1521 O O . MET A 1 211 ? -1.534 0.272 5.133 1.00 96.31 211 MET A O 1
ATOM 1525 N N . ILE A 1 212 ? -0.742 -1.025 6.792 1.00 95.94 212 ILE A N 1
ATOM 1526 C CA . ILE A 1 212 ? -1.952 -1.031 7.611 1.00 95.94 212 ILE A CA 1
ATOM 1527 C C . ILE A 1 212 ? -1.596 -0.397 8.947 1.00 95.94 212 ILE A C 1
ATOM 1529 O O . ILE A 1 212 ? -0.679 -0.867 9.621 1.00 95.94 212 ILE A O 1
ATOM 1533 N N . ILE A 1 213 ? -2.303 0.660 9.333 1.00 96.06 213 ILE A N 1
ATOM 1534 C CA . ILE A 1 213 ? -2.076 1.395 10.577 1.00 96.06 213 ILE A CA 1
ATOM 1535 C C . ILE A 1 213 ? -3.321 1.322 11.451 1.00 96.06 213 ILE A C 1
ATOM 1537 O O . ILE A 1 213 ? -4.424 1.576 10.978 1.00 96.06 213 ILE A O 1
ATOM 1541 N N . LEU A 1 214 ? -3.114 1.032 12.734 1.00 96.50 214 LEU A N 1
ATOM 1542 C CA . LEU A 1 214 ? -4.139 1.049 13.771 1.00 96.50 214 LEU A CA 1
ATOM 1543 C C . LEU A 1 214 ? -3.843 2.177 14.772 1.00 96.50 214 LEU A C 1
ATOM 1545 O O . LEU A 1 214 ? -2.763 2.212 15.377 1.00 96.50 214 LEU A O 1
ATOM 1549 N N . ASP A 1 215 ? -4.795 3.099 14.926 1.00 95.25 215 ASP A N 1
ATOM 1550 C CA . ASP A 1 215 ? -4.773 4.238 15.861 1.00 95.25 215 ASP A CA 1
ATOM 1551 C C . ASP A 1 215 ? -3.513 5.096 15.789 1.00 95.25 215 ASP A C 1
ATOM 1553 O O . ASP A 1 215 ? -2.974 5.541 16.805 1.00 95.25 215 ASP A O 1
ATOM 1557 N N . SER A 1 216 ? -2.965 5.260 14.585 1.00 94.06 216 SER A N 1
ATOM 1558 C CA . SER A 1 216 ? -1.689 5.944 14.337 1.00 94.06 216 SER A CA 1
ATOM 1559 C C . SER A 1 216 ? -0.461 5.340 15.049 1.00 94.06 216 SER A C 1
ATOM 1561 O O . SER A 1 216 ? 0.674 5.793 14.855 1.00 94.06 216 SER A O 1
ATOM 1563 N N . LYS A 1 217 ? -0.652 4.284 15.847 1.00 94.62 217 LYS A N 1
ATOM 1564 C CA . LYS A 1 217 ? 0.325 3.740 16.791 1.00 94.62 217 LYS A CA 1
ATOM 1565 C C . LYS A 1 217 ? 0.932 2.450 16.273 1.00 94.62 217 LYS A C 1
ATOM 1567 O O . LYS A 1 217 ? 2.156 2.354 16.145 1.00 94.62 217 LYS A O 1
ATOM 1572 N N . TYR A 1 218 ? 0.097 1.472 15.949 1.00 95.81 218 TYR A N 1
ATOM 1573 C CA . TYR A 1 218 ? 0.552 0.180 15.452 1.00 95.81 218 TYR A CA 1
ATOM 1574 C C . TYR A 1 218 ? 0.576 0.197 13.929 1.00 95.81 218 TYR A C 1
ATOM 1576 O O . TYR A 1 218 ? -0.235 0.868 13.299 1.00 95.81 218 TYR A O 1
ATOM 1584 N N . SER A 1 219 ? 1.520 -0.524 13.331 1.00 96.75 219 SER A N 1
ATOM 1585 C CA . SER A 1 219 ? 1.580 -0.660 11.879 1.00 96.75 219 SER A CA 1
ATOM 1586 C C . SER A 1 219 ? 2.057 -2.041 11.474 1.00 96.75 219 SER A C 1
ATOM 1588 O O . SER A 1 219 ? 3.005 -2.555 12.070 1.00 96.75 219 SER A O 1
ATOM 1590 N N . ILE A 1 220 ? 1.471 -2.578 10.414 1.00 97.75 220 ILE A N 1
ATOM 1591 C CA . ILE A 1 220 ? 1.932 -3.777 9.720 1.00 97.75 220 ILE A CA 1
ATOM 1592 C C . ILE A 1 220 ? 2.310 -3.363 8.298 1.00 97.75 220 ILE A C 1
ATOM 1594 O O . ILE A 1 220 ? 1.585 -2.609 7.649 1.00 97.75 220 ILE A O 1
ATOM 1598 N N . ILE A 1 221 ? 3.471 -3.826 7.839 1.00 97.19 221 ILE A N 1
ATOM 1599 C CA . ILE A 1 221 ? 3.969 -3.606 6.479 1.00 97.19 221 ILE A CA 1
ATOM 1600 C C . ILE A 1 221 ? 3.950 -4.951 5.770 1.00 97.19 221 ILE A C 1
ATOM 1602 O O . ILE A 1 221 ? 4.526 -5.918 6.269 1.00 97.19 221 ILE A O 1
ATOM 1606 N N . ILE A 1 222 ? 3.309 -4.998 4.608 1.00 97.00 222 ILE A N 1
ATOM 1607 C CA . ILE A 1 222 ? 3.178 -6.206 3.803 1.00 97.00 222 ILE A CA 1
ATOM 1608 C C . ILE A 1 222 ? 3.802 -5.951 2.436 1.00 97.00 222 ILE A C 1
ATOM 1610 O O . ILE A 1 222 ? 3.441 -5.012 1.722 1.00 97.00 222 ILE A O 1
ATOM 1614 N N . LEU A 1 223 ? 4.774 -6.785 2.080 1.00 97.25 223 LEU A N 1
ATOM 1615 C CA . LEU A 1 223 ? 5.442 -6.715 0.786 1.00 97.25 223 LEU A CA 1
ATOM 1616 C C . LEU A 1 223 ? 4.550 -7.304 -0.320 1.00 97.25 223 LEU A C 1
ATOM 1618 O O . LEU A 1 223 ? 3.684 -8.132 -0.024 1.00 97.25 223 LEU A O 1
ATOM 1622 N N . PRO A 1 224 ? 4.758 -6.901 -1.586 1.00 95.88 224 PRO A N 1
ATOM 1623 C CA . PRO A 1 224 ? 4.079 -7.498 -2.722 1.00 95.88 224 PRO A CA 1
ATOM 1624 C C . PRO A 1 224 ? 4.265 -9.014 -2.725 1.00 95.88 224 PRO A C 1
ATOM 1626 O O . PRO A 1 224 ? 5.375 -9.525 -2.591 1.00 95.88 224 PRO A O 1
ATOM 1629 N N . THR A 1 225 ? 3.169 -9.731 -2.926 1.00 96.62 225 THR A N 1
ATOM 1630 C CA . THR A 1 225 ? 3.164 -11.187 -3.114 1.00 96.62 225 THR A CA 1
ATOM 1631 C C . THR A 1 225 ? 3.756 -11.595 -4.461 1.00 96.62 225 THR A C 1
ATOM 1633 O O . THR A 1 225 ? 4.380 -12.648 -4.579 1.00 96.62 225 THR A O 1
ATOM 1636 N N . ARG A 1 226 ? 3.591 -10.745 -5.479 1.00 95.38 226 ARG A N 1
ATOM 1637 C CA . ARG A 1 226 ? 4.126 -10.944 -6.826 1.00 95.38 226 ARG A CA 1
ATOM 1638 C C . ARG A 1 226 ? 4.453 -9.600 -7.464 1.00 95.38 226 ARG A C 1
ATOM 1640 O O . ARG A 1 226 ? 3.796 -8.596 -7.194 1.00 95.38 226 ARG A O 1
ATOM 1647 N N . VAL A 1 227 ? 5.452 -9.607 -8.340 1.00 94.62 227 VAL A N 1
ATOM 1648 C CA . VAL A 1 227 ? 5.843 -8.469 -9.179 1.00 94.62 227 VAL A CA 1
ATOM 1649 C C . VAL A 1 227 ? 5.858 -8.937 -10.631 1.00 94.62 227 VAL A C 1
ATOM 1651 O O . VAL A 1 227 ? 6.363 -10.020 -10.921 1.00 94.62 227 VAL A O 1
ATOM 1654 N N . ASN A 1 228 ? 5.265 -8.159 -11.532 1.00 95.50 228 ASN A N 1
ATOM 1655 C CA . ASN A 1 228 ? 5.259 -8.424 -12.967 1.00 95.50 228 ASN A CA 1
ATOM 1656 C C . ASN A 1 228 ? 5.908 -7.257 -13.711 1.00 95.50 228 ASN A C 1
ATOM 1658 O O . ASN A 1 228 ? 5.436 -6.129 -13.603 1.00 95.50 228 ASN A O 1
ATOM 1662 N N . GLU A 1 229 ? 6.957 -7.527 -14.480 1.00 95.19 229 GLU A N 1
ATOM 1663 C CA . GLU A 1 229 ? 7.627 -6.524 -15.305 1.00 95.19 229 GLU A CA 1
ATOM 1664 C C . GLU A 1 229 ? 7.220 -6.701 -16.766 1.00 95.19 229 GLU A C 1
ATOM 1666 O O . GLU A 1 229 ? 7.424 -7.762 -17.357 1.00 95.19 229 GLU A O 1
ATOM 1671 N N . GLN A 1 230 ? 6.679 -5.648 -17.373 1.00 92.06 230 GLN A N 1
ATOM 1672 C CA . GLN A 1 230 ? 6.483 -5.590 -18.814 1.00 92.06 230 GLN A CA 1
ATOM 1673 C C . GLN A 1 230 ? 7.654 -4.850 -19.445 1.00 92.06 230 GLN A C 1
ATOM 1675 O O . GLN A 1 230 ? 8.008 -3.740 -19.038 1.00 92.06 230 GLN A O 1
ATOM 1680 N N . LYS A 1 231 ? 8.247 -5.472 -20.461 1.00 93.38 231 LYS A N 1
ATOM 1681 C CA . LYS A 1 231 ? 9.320 -4.895 -21.265 1.00 93.38 231 LYS A CA 1
ATOM 1682 C C . LYS A 1 231 ? 8.808 -4.662 -22.674 1.00 93.38 231 LYS A C 1
ATOM 1684 O O . LYS A 1 231 ? 8.086 -5.493 -23.222 1.00 93.38 231 LYS A O 1
ATOM 1689 N N . LYS A 1 232 ? 9.195 -3.534 -23.255 1.00 92.31 232 LYS A N 1
ATOM 1690 C CA . LYS A 1 232 ? 8.903 -3.170 -24.635 1.00 92.31 232 LYS A CA 1
ATOM 1691 C C . LYS A 1 232 ? 10.218 -2.918 -25.359 1.00 92.31 232 LYS A C 1
ATOM 1693 O O . LYS A 1 232 ? 11.107 -2.263 -24.825 1.00 92.31 232 LYS A O 1
ATOM 1698 N N . GLU A 1 233 ? 10.326 -3.446 -26.567 1.00 93.94 233 GLU A N 1
ATOM 1699 C CA . GLU A 1 233 ? 11.442 -3.152 -27.459 1.00 93.94 233 GLU A CA 1
ATOM 1700 C C . GLU A 1 233 ? 11.321 -1.705 -27.967 1.00 93.94 233 GLU A C 1
ATOM 1702 O O . GLU A 1 233 ? 10.244 -1.280 -28.403 1.00 93.94 233 GLU A O 1
ATOM 1707 N N . ASN A 1 234 ? 12.390 -0.920 -27.832 1.00 90.50 234 ASN A N 1
ATOM 1708 C CA . ASN A 1 234 ? 12.459 0.437 -28.368 1.00 90.50 234 ASN A CA 1
ATOM 1709 C C . ASN A 1 234 ? 12.798 0.418 -29.873 1.00 90.50 234 ASN A C 1
ATOM 1711 O O . ASN A 1 234 ? 12.983 -0.637 -30.476 1.00 90.50 234 ASN A O 1
ATOM 1715 N N . GLU A 1 235 ? 12.880 1.593 -30.500 1.00 91.75 235 GLU A N 1
ATOM 1716 C CA . GLU A 1 235 ? 13.193 1.718 -31.935 1.00 91.75 235 GLU A CA 1
ATOM 1717 C C . GLU A 1 235 ? 14.591 1.198 -32.329 1.00 91.75 235 GLU A C 1
ATOM 1719 O O . GLU A 1 235 ? 14.852 0.977 -33.510 1.00 91.75 235 GLU A O 1
ATOM 1724 N N . PHE A 1 236 ? 15.466 0.960 -31.347 1.00 94.06 236 PHE A N 1
ATOM 1725 C CA . PHE A 1 236 ? 16.826 0.448 -31.524 1.00 94.06 236 PHE A CA 1
ATOM 1726 C C . PHE A 1 236 ? 16.953 -1.056 -31.239 1.00 94.06 236 PHE A C 1
ATOM 1728 O O . PHE A 1 236 ? 18.053 -1.599 -31.312 1.00 94.06 236 PHE A O 1
ATOM 1735 N N . GLY A 1 237 ? 15.851 -1.738 -30.918 1.00 91.44 237 GLY A N 1
ATOM 1736 C CA . GLY A 1 237 ? 15.866 -3.158 -30.568 1.00 91.44 237 GLY A CA 1
ATOM 1737 C C . GLY A 1 237 ? 16.232 -3.455 -29.108 1.00 91.44 237 GLY A C 1
ATOM 1738 O O . GLY A 1 237 ? 16.421 -4.612 -28.731 1.00 91.44 237 GLY A O 1
ATOM 1739 N N . GLU A 1 238 ? 16.351 -2.436 -28.252 1.00 92.88 238 GLU A N 1
ATOM 1740 C CA . GLU A 1 238 ? 16.663 -2.626 -26.834 1.00 92.88 238 GLU A CA 1
ATOM 1741 C C . GLU A 1 238 ? 15.381 -2.854 -26.027 1.00 92.88 238 GLU A C 1
ATOM 1743 O O . GLU A 1 238 ? 14.387 -2.140 -26.182 1.00 92.88 238 GLU A O 1
ATOM 1748 N N . GLN A 1 239 ? 15.401 -3.827 -25.113 1.00 88.69 239 GLN A N 1
ATOM 1749 C CA . GLN A 1 239 ? 14.289 -4.037 -24.188 1.00 88.69 239 GLN A CA 1
ATOM 1750 C C . GLN A 1 239 ? 14.328 -3.011 -23.055 1.00 88.69 239 GLN A C 1
ATOM 1752 O O . GLN A 1 239 ? 15.192 -3.072 -22.181 1.00 88.69 239 GLN A O 1
ATOM 1757 N N . VAL A 1 240 ? 13.341 -2.120 -23.023 1.00 89.31 240 VAL A N 1
ATOM 1758 C CA . VAL A 1 240 ? 13.144 -1.147 -21.947 1.00 89.31 240 VAL A CA 1
ATOM 1759 C C . VAL A 1 240 ? 11.934 -1.563 -21.117 1.00 89.31 240 VAL A C 1
ATOM 1761 O O . VAL A 1 240 ? 10.886 -1.912 -21.663 1.00 89.31 240 VAL A O 1
ATOM 1764 N N . THR A 1 241 ? 12.056 -1.537 -19.790 1.00 88.62 241 THR A N 1
ATOM 1765 C CA . THR A 1 241 ? 10.911 -1.758 -18.896 1.00 88.62 241 THR A CA 1
ATOM 1766 C C . THR A 1 241 ? 9.865 -0.676 -19.148 1.00 88.62 241 THR A C 1
ATOM 1768 O O . THR A 1 241 ? 10.120 0.508 -18.943 1.00 88.62 241 THR A O 1
ATOM 1771 N N . SER A 1 242 ? 8.688 -1.080 -19.625 1.00 87.06 242 SER A N 1
ATOM 1772 C CA . SER A 1 242 ? 7.563 -0.178 -19.866 1.00 87.06 242 SER A CA 1
ATOM 1773 C C . SER A 1 242 ? 6.715 0.009 -18.614 1.00 87.06 242 SER A C 1
ATOM 1775 O O . SER A 1 242 ? 6.170 1.092 -18.401 1.00 87.06 242 SER A O 1
ATOM 1777 N N . SER A 1 243 ? 6.593 -1.040 -17.796 1.00 91.50 243 SER A N 1
ATOM 1778 C CA . SER A 1 243 ? 5.845 -1.008 -16.541 1.00 91.50 243 SER A CA 1
ATOM 1779 C C . SER A 1 243 ? 6.266 -2.131 -15.590 1.00 91.50 243 SER A C 1
ATOM 1781 O O . SER A 1 243 ? 6.751 -3.183 -16.004 1.00 91.50 243 SER A O 1
ATOM 1783 N N . VAL A 1 244 ? 6.061 -1.899 -14.297 1.00 91.12 244 VAL A N 1
ATOM 1784 C CA . VAL A 1 244 ? 6.243 -2.850 -13.202 1.00 91.12 244 VAL A CA 1
ATOM 1785 C C . VAL A 1 244 ? 4.976 -2.828 -12.360 1.00 91.12 244 VAL A C 1
ATOM 1787 O O . VAL A 1 244 ? 4.646 -1.792 -11.787 1.00 91.12 244 VAL A O 1
ATOM 1790 N N . THR A 1 245 ? 4.263 -3.948 -12.289 1.00 93.25 245 THR A N 1
ATOM 1791 C CA . THR A 1 245 ? 3.028 -4.095 -11.511 1.00 93.25 245 THR A CA 1
ATOM 1792 C C . THR A 1 245 ? 3.278 -4.944 -10.270 1.00 93.25 245 THR A C 1
ATOM 1794 O O . THR A 1 245 ? 3.764 -6.072 -10.361 1.00 93.25 245 THR A O 1
ATOM 1797 N N . TYR A 1 246 ? 2.905 -4.410 -9.116 1.00 93.94 246 TYR A N 1
ATOM 1798 C CA . TYR A 1 246 ? 2.961 -5.042 -7.804 1.00 93.94 246 TYR A CA 1
ATOM 1799 C C . TYR A 1 246 ? 1.592 -5.598 -7.443 1.00 93.94 246 TYR A C 1
ATOM 1801 O O . TYR A 1 246 ? 0.588 -4.932 -7.676 1.00 93.94 246 TYR A O 1
ATOM 1809 N N . PHE A 1 247 ? 1.556 -6.800 -6.869 1.00 94.00 247 PHE A N 1
ATOM 1810 C CA . PHE A 1 247 ? 0.324 -7.473 -6.467 1.00 94.00 247 PHE A CA 1
ATOM 1811 C C . PHE A 1 247 ? 0.366 -7.823 -4.980 1.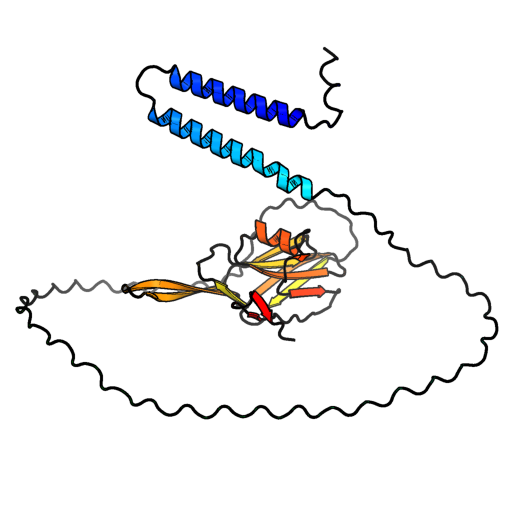00 94.00 247 PHE A C 1
ATOM 1813 O O . PHE A 1 247 ? 1.311 -8.469 -4.518 1.00 94.00 247 PHE A O 1
ATOM 1820 N N . TRP A 1 248 ? -0.686 -7.468 -4.248 1.00 95.25 248 TRP A N 1
ATOM 1821 C CA . TRP A 1 248 ? -0.948 -7.904 -2.876 1.00 95.25 248 TRP A CA 1
ATOM 1822 C C . TRP A 1 248 ? -2.198 -8.775 -2.873 1.00 95.25 248 TRP A C 1
ATOM 1824 O O . TRP A 1 248 ? -3.309 -8.278 -3.033 1.00 95.25 248 TRP A O 1
ATOM 1834 N N . GLU A 1 249 ? -2.005 -10.080 -2.725 1.00 92.56 249 GLU A N 1
ATOM 1835 C CA . GLU A 1 249 ? -3.057 -11.094 -2.798 1.00 92.56 249 GLU A CA 1
ATOM 1836 C C . GLU A 1 249 ? -3.178 -11.818 -1.446 1.00 92.56 249 GLU A C 1
ATOM 1838 O O . GLU A 1 249 ? -2.191 -11.974 -0.731 1.00 92.56 249 GLU A O 1
ATOM 1843 N N . ASN A 1 250 ? -4.382 -12.290 -1.100 1.00 92.81 250 ASN A N 1
ATOM 1844 C CA . ASN A 1 250 ? -4.639 -13.090 0.111 1.00 92.81 250 ASN A CA 1
ATOM 1845 C C . ASN A 1 250 ? -4.147 -12.432 1.414 1.00 92.81 250 ASN A C 1
ATOM 1847 O O . ASN A 1 250 ? -3.547 -13.083 2.270 1.00 92.81 250 ASN A O 1
ATOM 1851 N N . ILE A 1 251 ? -4.382 -11.129 1.554 1.00 94.44 251 ILE A N 1
ATOM 1852 C CA . ILE A 1 251 ? -3.846 -10.354 2.668 1.00 94.44 251 ILE A CA 1
ATOM 1853 C C . ILE A 1 251 ? -4.633 -10.630 3.947 1.00 94.44 251 ILE A C 1
ATOM 1855 O O . ILE A 1 251 ? -5.850 -10.430 4.009 1.00 94.44 251 ILE A O 1
ATOM 1859 N N . HIS A 1 252 ? -3.891 -11.039 4.972 1.00 95.00 252 HIS A N 1
ATOM 1860 C CA . HIS A 1 252 ? -4.358 -11.233 6.336 1.00 95.00 252 HIS A CA 1
ATOM 1861 C C . HIS A 1 252 ? -3.396 -10.538 7.300 1.00 95.00 252 HIS A C 1
ATOM 1863 O O . HIS A 1 252 ? -2.178 -10.699 7.196 1.00 95.00 252 HIS A O 1
ATOM 1869 N N . ALA A 1 253 ? -3.939 -9.730 8.204 1.00 94.38 253 ALA A N 1
ATOM 1870 C CA . ALA A 1 253 ? -3.180 -9.013 9.214 1.00 94.38 253 ALA A CA 1
ATOM 1871 C C . ALA A 1 253 ? -3.962 -8.996 10.526 1.00 94.38 253 ALA A C 1
ATOM 1873 O O . ALA A 1 253 ? -5.161 -8.734 10.526 1.00 94.38 253 ALA A O 1
ATOM 1874 N N . ALA A 1 254 ? -3.277 -9.235 11.642 1.00 95.38 254 ALA A N 1
ATOM 1875 C CA . ALA A 1 254 ? -3.887 -9.212 12.963 1.00 95.38 254 ALA A CA 1
ATOM 1876 C C . ALA A 1 254 ? -3.104 -8.294 13.904 1.00 95.38 254 ALA A C 1
ATOM 1878 O O . ALA A 1 254 ? -1.871 -8.333 13.952 1.00 95.38 254 ALA A O 1
ATOM 1879 N N . PHE A 1 255 ? -3.830 -7.477 14.663 1.00 95.19 255 PHE A N 1
ATOM 1880 C CA . PHE A 1 255 ? -3.298 -6.736 15.799 1.00 95.19 255 PHE A CA 1
ATOM 1881 C C . PHE A 1 255 ? -3.810 -7.389 17.078 1.00 95.19 255 PHE A C 1
ATOM 1883 O O . PHE A 1 255 ? -5.001 -7.318 17.368 1.00 95.19 255 PHE A O 1
ATOM 1890 N N . ASP A 1 256 ? -2.915 -8.013 17.841 1.00 94.25 256 ASP A N 1
ATOM 1891 C CA . ASP A 1 256 ? -3.243 -8.635 19.126 1.00 94.25 256 ASP A CA 1
ATOM 1892 C C . ASP A 1 256 ? -3.040 -7.673 20.298 1.00 94.25 256 ASP A C 1
ATOM 1894 O O . ASP A 1 256 ? -2.162 -6.805 20.272 1.00 94.25 256 ASP A O 1
ATOM 1898 N N . ASN A 1 257 ? -3.762 -7.920 21.392 1.00 93.19 257 ASN A N 1
ATOM 1899 C CA . ASN A 1 257 ? -3.721 -7.119 22.619 1.00 93.19 257 ASN A CA 1
ATOM 1900 C C . ASN A 1 257 ? -4.129 -5.654 22.390 1.00 93.19 257 ASN A C 1
ATOM 1902 O O . ASN A 1 257 ? -3.558 -4.735 22.984 1.00 93.19 257 ASN A O 1
ATOM 1906 N N . VAL A 1 258 ? -5.100 -5.438 21.507 1.00 93.00 258 VAL A N 1
ATOM 1907 C CA . VAL A 1 258 ? -5.664 -4.117 21.246 1.00 93.00 258 VAL A CA 1
ATOM 1908 C C . VAL A 1 258 ? -6.585 -3.752 22.417 1.00 93.00 258 VAL A C 1
ATOM 1910 O O . VAL A 1 258 ? -7.438 -4.570 22.763 1.00 93.00 258 VAL A O 1
ATOM 1913 N N . PRO A 1 259 ? -6.411 -2.590 23.075 1.00 92.00 259 PRO A N 1
ATOM 1914 C CA . PRO A 1 259 ? -7.301 -2.164 24.159 1.00 92.00 259 PRO A CA 1
ATOM 1915 C C . PRO A 1 259 ? -8.750 -2.076 23.683 1.00 92.00 259 PRO A C 1
ATOM 1917 O O . PRO A 1 259 ? -8.962 -1.627 22.570 1.00 92.00 259 PRO A O 1
ATOM 1920 N N . ALA A 1 260 ? -9.734 -2.442 24.503 1.00 89.12 260 ALA A N 1
ATOM 1921 C CA . ALA A 1 260 ? -11.141 -2.261 24.149 1.00 89.12 260 ALA A CA 1
ATOM 1922 C C . ALA A 1 260 ? -11.471 -0.788 23.853 1.00 89.12 260 ALA A C 1
ATOM 1924 O O . ALA A 1 260 ? -10.992 0.122 24.538 1.00 89.12 260 ALA A O 1
ATOM 1925 N N . GLY A 1 261 ? -12.328 -0.566 22.856 1.00 90.44 261 GLY A N 1
ATOM 1926 C CA . GLY A 1 261 ? -12.798 0.760 22.476 1.00 90.44 261 GLY A CA 1
ATOM 1927 C C . GLY A 1 261 ? -12.992 0.929 20.969 1.00 90.44 261 GLY A C 1
ATOM 1928 O O . GLY A 1 261 ? -12.917 -0.038 20.208 1.00 90.44 261 GLY A O 1
ATOM 1929 N N . PRO A 1 262 ? -13.302 2.158 20.526 1.00 93.31 262 PRO A N 1
ATOM 1930 C CA . PRO A 1 262 ? -13.294 2.501 19.116 1.00 93.31 262 PRO A CA 1
ATOM 1931 C C . PRO A 1 262 ? -11.856 2.602 18.598 1.00 93.31 262 PRO A C 1
ATOM 1933 O O . PRO A 1 262 ? -10.996 3.205 19.239 1.00 93.31 262 PRO A O 1
ATOM 1936 N N . HIS A 1 263 ? -11.630 2.073 17.401 1.00 94.94 263 HIS A N 1
ATOM 1937 C CA . HIS A 1 263 ? -10.342 2.100 16.722 1.00 94.94 263 HIS A CA 1
ATOM 1938 C C . HIS A 1 263 ? -10.454 2.690 15.326 1.00 94.94 263 HIS A C 1
ATOM 1940 O O . HIS A 1 263 ? -11.481 2.581 14.663 1.00 94.94 263 HIS A O 1
ATOM 1946 N N . SER A 1 264 ? -9.364 3.272 14.852 1.00 94.50 264 SER A N 1
ATOM 1947 C CA . SER A 1 264 ? -9.200 3.761 13.489 1.00 94.50 264 SER A CA 1
ATOM 1948 C C . SER A 1 264 ? -8.203 2.886 12.743 1.00 94.50 264 SER A C 1
ATOM 1950 O O . SER A 1 264 ? -7.080 2.670 13.200 1.00 94.50 264 SER A O 1
ATOM 1952 N N . VAL A 1 265 ? -8.614 2.383 11.583 1.00 94.50 265 VAL A N 1
ATOM 1953 C CA . VAL A 1 265 ? -7.766 1.599 10.687 1.00 94.50 265 VAL A CA 1
ATOM 1954 C C . VAL A 1 265 ? -7.561 2.380 9.402 1.00 94.50 265 VAL A C 1
ATOM 1956 O O . VAL A 1 265 ? -8.524 2.772 8.744 1.00 94.50 265 VAL A O 1
ATOM 1959 N N . MET A 1 266 ? -6.298 2.584 9.046 1.00 93.50 266 MET A N 1
ATOM 1960 C CA . MET A 1 266 ? -5.878 3.192 7.787 1.00 93.50 266 MET A CA 1
ATOM 1961 C C . MET A 1 266 ? -5.146 2.151 6.954 1.00 93.50 266 MET A C 1
ATOM 1963 O O . MET A 1 266 ? -4.287 1.440 7.477 1.00 93.50 266 MET A O 1
ATOM 1967 N N . ILE A 1 267 ? -5.466 2.068 5.667 1.00 93.19 267 ILE A N 1
ATOM 1968 C CA . ILE A 1 267 ? -4.850 1.118 4.742 1.00 93.19 267 ILE A CA 1
ATOM 1969 C C . ILE A 1 267 ? -4.421 1.880 3.499 1.00 93.19 267 ILE A C 1
ATOM 1971 O O . ILE A 1 267 ? -5.236 2.564 2.882 1.00 93.19 267 ILE A O 1
ATOM 1975 N N . ASP A 1 268 ? -3.150 1.753 3.131 1.00 93.06 268 ASP A N 1
ATOM 1976 C CA . 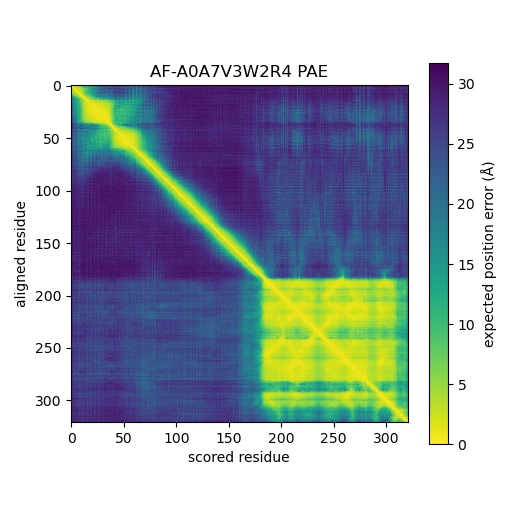ASP A 1 268 ? -2.625 2.422 1.948 1.00 93.06 268 ASP A CA 1
ATOM 1977 C C . ASP A 1 268 ? -1.503 1.632 1.273 1.00 93.06 268 ASP A C 1
ATOM 1979 O O . ASP A 1 268 ? -0.776 0.873 1.919 1.00 93.06 268 ASP A O 1
ATOM 1983 N N . VAL A 1 269 ? -1.360 1.816 -0.037 1.00 92.69 269 VAL A N 1
ATOM 1984 C CA . VAL A 1 269 ? -0.288 1.217 -0.837 1.00 92.69 269 VAL A CA 1
ATOM 1985 C C . VAL A 1 269 ? 0.642 2.321 -1.292 1.00 92.69 269 VAL A C 1
ATOM 1987 O O . VAL A 1 269 ? 0.197 3.352 -1.781 1.00 92.69 269 VAL A O 1
ATOM 1990 N N . SER A 1 270 ? 1.945 2.097 -1.156 1.00 92.44 270 SER A N 1
ATOM 1991 C CA . SER A 1 270 ? 2.934 3.082 -1.566 1.00 92.44 270 SER A CA 1
ATOM 1992 C C . SER A 1 270 ? 4.145 2.445 -2.217 1.00 92.44 270 SER A C 1
ATOM 1994 O O . SER A 1 270 ? 4.584 1.347 -1.869 1.00 92.44 270 SER A O 1
ATOM 1996 N N . LEU A 1 271 ? 4.698 3.188 -3.169 1.00 93.00 271 LEU A N 1
ATOM 1997 C CA . LEU A 1 271 ? 5.977 2.909 -3.804 1.00 93.00 271 LEU A CA 1
ATOM 1998 C C . LEU A 1 271 ? 7.148 3.579 -3.068 1.00 93.00 271 LEU A C 1
ATOM 2000 O O . LEU A 1 271 ? 8.306 3.269 -3.347 1.00 93.00 271 LEU A O 1
ATOM 2004 N N . GLU A 1 272 ? 6.872 4.485 -2.130 1.00 92.94 272 GLU A N 1
ATOM 2005 C CA . GLU A 1 272 ? 7.881 5.140 -1.295 1.00 92.94 272 GLU A CA 1
ATOM 2006 C C . GLU A 1 272 ? 8.384 4.206 -0.191 1.00 92.94 272 GLU A C 1
ATOM 2008 O O . GLU A 1 272 ? 7.802 3.156 0.076 1.00 92.94 272 GLU A O 1
ATOM 2013 N N . SER A 1 273 ? 9.472 4.573 0.490 1.00 95.00 273 SER A N 1
ATOM 2014 C CA . SER A 1 273 ? 9.909 3.809 1.660 1.00 95.00 273 SER A CA 1
ATOM 2015 C C . SER A 1 273 ? 8.901 3.944 2.811 1.00 95.00 273 SER A C 1
ATOM 2017 O O . SER A 1 273 ? 8.327 5.021 3.006 1.00 95.00 273 SER A O 1
ATOM 2019 N N . PRO A 1 274 ? 8.707 2.899 3.638 1.00 94.31 274 PRO A N 1
ATOM 2020 C CA . PRO A 1 274 ? 7.791 2.965 4.778 1.00 94.31 274 PRO A CA 1
ATOM 2021 C C . PRO A 1 274 ? 8.064 4.130 5.741 1.00 94.31 274 PRO A C 1
ATOM 2023 O O . PRO A 1 274 ? 7.141 4.664 6.355 1.00 94.31 274 PRO A O 1
ATOM 2026 N N . GLN A 1 275 ? 9.327 4.549 5.867 1.00 94.44 275 GLN A N 1
ATOM 2027 C CA . GLN A 1 275 ? 9.748 5.657 6.728 1.00 94.44 275 GLN A CA 1
ATOM 2028 C C . GLN A 1 275 ? 9.244 7.014 6.227 1.00 94.44 275 GLN A C 1
ATOM 2030 O O . GLN A 1 275 ? 8.970 7.894 7.039 1.00 94.44 275 GLN A O 1
ATOM 2035 N N . VAL A 1 276 ? 9.115 7.180 4.908 1.00 92.12 276 VAL A N 1
ATOM 2036 C CA . VAL A 1 276 ? 8.571 8.392 4.276 1.00 92.12 276 VAL A CA 1
ATOM 2037 C C . VAL A 1 276 ? 7.049 8.315 4.182 1.00 92.12 276 VAL A C 1
ATOM 2039 O O . VAL A 1 276 ? 6.367 9.315 4.401 1.00 92.12 276 VAL A O 1
ATOM 2042 N N . HIS A 1 277 ? 6.516 7.121 3.926 1.00 91.88 277 HIS A N 1
ATOM 2043 C CA . HIS A 1 277 ? 5.089 6.896 3.747 1.00 91.88 277 HIS A CA 1
ATOM 2044 C C . HIS A 1 277 ? 4.297 7.042 5.056 1.00 91.88 277 HIS A C 1
ATOM 2046 O O . HIS A 1 277 ? 3.300 7.761 5.102 1.00 91.88 277 HIS A O 1
ATOM 2052 N N . ARG A 1 278 ? 4.754 6.441 6.164 1.00 93.00 278 ARG A N 1
ATOM 2053 C CA . ARG A 1 278 ? 4.000 6.458 7.431 1.00 93.00 278 ARG A CA 1
ATOM 2054 C C . ARG A 1 278 ? 3.653 7.875 7.925 1.00 93.00 278 ARG A C 1
ATOM 2056 O O . ARG A 1 278 ? 2.491 8.093 8.268 1.00 93.00 278 ARG A O 1
ATOM 2063 N N . PRO A 1 279 ? 4.581 8.853 7.972 1.00 92.06 279 PRO A N 1
ATOM 2064 C CA . PRO A 1 279 ? 4.256 10.222 8.381 1.00 92.06 279 PRO A CA 1
ATOM 2065 C C . PRO A 1 279 ? 3.186 10.901 7.519 1.00 92.06 279 PRO A C 1
ATOM 2067 O O . PRO A 1 279 ? 2.500 11.793 8.015 1.00 92.06 279 PRO A O 1
ATOM 2070 N N . LYS A 1 280 ? 3.022 10.483 6.258 1.00 90.81 280 LYS A N 1
ATOM 2071 C CA . LYS A 1 280 ? 1.949 10.963 5.381 1.00 90.81 280 LYS A CA 1
ATOM 2072 C C . LYS A 1 280 ? 0.599 10.347 5.730 1.00 90.81 280 LYS A C 1
ATOM 2074 O O . LYS A 1 280 ? -0.412 10.991 5.524 1.00 90.81 280 LYS A O 1
ATOM 2079 N N . MET A 1 281 ? 0.559 9.152 6.318 1.00 90.50 281 MET A N 1
ATOM 2080 C CA . MET A 1 281 ? -0.697 8.561 6.792 1.00 90.50 281 MET A CA 1
ATOM 2081 C C . MET A 1 281 ? -1.138 9.129 8.150 1.00 90.50 281 MET A C 1
ATOM 2083 O O . MET A 1 281 ? -2.310 9.423 8.340 1.00 90.50 281 MET A O 1
ATOM 2087 N N . VAL A 1 282 ? -0.225 9.312 9.111 1.00 90.06 282 VAL A N 1
ATOM 2088 C CA . VAL A 1 282 ? -0.602 9.623 10.514 1.00 90.06 282 VAL A CA 1
ATOM 2089 C C . VAL A 1 282 ? -0.179 11.003 11.014 1.00 90.06 282 VAL A C 1
ATOM 2091 O O . VAL A 1 282 ? -0.537 11.392 12.123 1.00 90.06 282 VAL A O 1
ATOM 2094 N N . GLY A 1 283 ? 0.646 11.718 10.251 1.00 83.44 283 GLY A N 1
ATOM 2095 C CA . GLY A 1 283 ? 1.225 12.997 10.652 1.00 83.44 283 GLY A CA 1
ATOM 2096 C C . GLY A 1 283 ? 0.531 14.200 10.022 1.00 83.44 283 GLY A C 1
ATOM 2097 O O . GLY A 1 283 ? -0.535 14.102 9.421 1.00 83.44 283 GLY A O 1
ATOM 2098 N N . SER A 1 284 ? 1.190 15.358 10.103 1.00 74.81 284 SER A N 1
ATOM 2099 C CA . SER A 1 284 ? 0.714 16.603 9.483 1.00 74.81 284 SER A CA 1
ATOM 2100 C C . SER A 1 284 ? 0.605 16.533 7.953 1.00 74.81 284 SER A C 1
ATOM 2102 O O . SER A 1 284 ? -0.020 17.403 7.360 1.00 74.81 284 SER A O 1
ATOM 2104 N N . GLY A 1 285 ? 1.203 15.514 7.323 1.00 65.25 285 GLY A N 1
ATOM 2105 C CA . GLY A 1 285 ? 1.084 15.238 5.889 1.00 65.25 285 GLY A CA 1
ATOM 2106 C C . GLY A 1 285 ? -0.187 14.482 5.482 1.00 65.25 285 GLY A C 1
ATOM 2107 O O . GLY A 1 285 ? -0.377 14.263 4.294 1.00 65.25 285 GLY A O 1
ATOM 2108 N N . ASN A 1 286 ? -1.059 14.100 6.425 1.00 73.06 286 ASN A N 1
ATOM 2109 C CA . ASN A 1 286 ? -2.318 13.397 6.126 1.00 73.06 286 ASN A CA 1
ATOM 2110 C C . ASN A 1 286 ? -3.228 14.192 5.177 1.00 73.06 286 ASN A C 1
ATOM 2112 O O . ASN A 1 286 ? -3.890 13.604 4.333 1.00 73.06 286 ASN A O 1
ATOM 2116 N N . LEU A 1 287 ? -3.171 15.526 5.224 1.00 69.31 287 LEU A N 1
ATOM 2117 C CA . LEU A 1 287 ? -3.960 16.387 4.337 1.00 69.31 287 LEU A CA 1
ATOM 2118 C C . LEU A 1 287 ? -3.596 16.254 2.850 1.00 69.31 287 LEU A C 1
ATOM 2120 O O . LEU A 1 287 ? -4.385 16.660 2.005 1.00 69.31 287 LEU A O 1
ATOM 2124 N N . GLU A 1 288 ? -2.410 15.728 2.538 1.00 67.50 288 GLU A N 1
ATOM 2125 C CA . GLU A 1 288 ? -1.927 15.549 1.165 1.00 67.50 288 GLU A CA 1
ATOM 2126 C C . GLU A 1 288 ? -2.080 14.105 0.671 1.00 67.50 288 GLU A C 1
ATOM 2128 O O . GLU A 1 288 ? -1.888 13.854 -0.518 1.00 67.50 288 GLU A O 1
ATOM 2133 N N . ASN A 1 289 ? -2.373 13.148 1.562 1.00 65.62 289 ASN A N 1
ATOM 2134 C CA . ASN A 1 289 ? -2.409 11.738 1.199 1.00 65.62 289 ASN A CA 1
ATOM 2135 C C . ASN A 1 289 ? -3.845 11.237 1.057 1.00 65.62 289 ASN A C 1
ATOM 2137 O O . ASN A 1 289 ? -4.552 11.041 2.047 1.00 65.62 289 ASN A O 1
ATOM 2141 N N . ASP A 1 290 ? -4.238 10.951 -0.179 1.00 63.88 290 ASP A N 1
ATOM 2142 C CA . ASP A 1 290 ? -5.453 10.206 -0.477 1.00 63.88 290 ASP A CA 1
ATOM 2143 C C . ASP A 1 290 ? -5.205 8.723 -0.181 1.00 63.88 290 ASP A C 1
ATOM 2145 O O . ASP A 1 290 ? -4.865 7.942 -1.068 1.00 63.88 290 ASP A O 1
ATOM 2149 N N . TYR A 1 291 ? -5.328 8.329 1.086 1.00 72.81 291 TYR A N 1
ATOM 2150 C CA . TYR A 1 291 ? -5.196 6.922 1.456 1.00 72.81 291 TYR A CA 1
ATOM 2151 C C . TYR A 1 291 ? -6.292 6.088 0.792 1.00 72.81 291 TYR A C 1
ATOM 2153 O O . TYR A 1 291 ? -7.465 6.474 0.739 1.00 72.81 291 TYR A O 1
ATOM 2161 N N . ASN A 1 292 ? -5.908 4.894 0.343 1.00 77.06 292 ASN A N 1
ATOM 2162 C CA . ASN A 1 292 ? -6.821 3.973 -0.330 1.00 77.06 292 ASN A CA 1
ATOM 2163 C C . ASN A 1 292 ? -7.989 3.507 0.565 1.00 77.06 292 ASN A C 1
ATOM 2165 O O . ASN A 1 292 ? -9.012 3.060 0.041 1.00 77.06 292 ASN A O 1
ATOM 2169 N N . GLY A 1 293 ? -7.864 3.611 1.896 1.00 83.94 293 GLY A N 1
ATOM 2170 C CA . GLY A 1 293 ? -8.893 3.159 2.825 1.00 83.94 293 GLY A CA 1
ATOM 2171 C C . GLY A 1 293 ? -8.800 3.698 4.258 1.00 83.94 293 GLY A C 1
ATOM 2172 O O . GLY A 1 293 ? -7.721 3.756 4.849 1.00 83.94 293 GLY A O 1
ATOM 2173 N N . PHE A 1 294 ? -9.956 4.041 4.841 1.00 89.38 294 PHE A N 1
ATOM 2174 C CA . PHE A 1 294 ? -10.122 4.400 6.256 1.00 89.38 294 PHE A CA 1
ATOM 2175 C C . PHE A 1 294 ? -11.414 3.808 6.820 1.00 89.38 294 PHE A C 1
ATOM 2177 O O . PHE A 1 294 ? -12.471 3.909 6.197 1.00 89.38 294 PHE A O 1
ATOM 2184 N N . ALA A 1 295 ? -11.337 3.209 8.007 1.00 90.00 295 ALA A N 1
ATOM 2185 C CA . ALA A 1 295 ? -12.489 2.689 8.732 1.00 90.00 295 ALA A CA 1
ATOM 2186 C C . ALA A 1 295 ? -12.380 2.989 10.227 1.00 90.00 295 ALA A C 1
ATOM 2188 O O . ALA A 1 295 ? -11.293 2.945 10.803 1.00 90.00 295 ALA A O 1
ATOM 2189 N N . GLN A 1 296 ? -13.530 3.228 10.857 1.00 92.56 296 GLN A N 1
ATOM 2190 C CA . GLN A 1 296 ? -13.660 3.203 12.310 1.00 92.56 296 GLN A CA 1
ATOM 2191 C C . GLN A 1 296 ? -14.291 1.877 12.725 1.00 92.56 296 GLN A C 1
ATOM 2193 O O . GLN A 1 296 ? -15.362 1.525 12.238 1.00 92.56 296 GLN A O 1
ATOM 2198 N N . LEU A 1 297 ? -13.622 1.143 13.605 1.00 90.81 297 LEU A N 1
ATOM 2199 C CA . LEU A 1 297 ? -14.080 -0.121 14.165 1.00 90.81 297 LEU A CA 1
ATOM 2200 C C . LEU A 1 297 ? -14.584 0.120 15.585 1.00 90.81 297 LEU A C 1
ATOM 2202 O O . LEU A 1 297 ? -13.889 0.731 16.391 1.00 90.81 297 LEU A O 1
ATOM 2206 N N . THR A 1 298 ? -15.772 -0.378 15.902 1.00 90.31 298 THR A N 1
ATOM 2207 C CA . THR A 1 298 ? -16.270 -0.465 17.280 1.00 90.31 298 THR A CA 1
ATOM 2208 C C . THR A 1 298 ? -16.082 -1.882 17.809 1.00 90.31 298 THR A C 1
ATOM 2210 O O . THR A 1 298 ? -15.951 -2.828 17.031 1.00 90.31 298 THR A O 1
ATOM 2213 N N . GLU A 1 299 ? -16.102 -2.049 19.130 1.00 85.75 299 GLU A N 1
ATOM 2214 C CA . GLU A 1 299 ? -16.001 -3.364 19.769 1.00 85.75 299 GLU A CA 1
ATOM 2215 C C . GLU A 1 299 ? -17.042 -4.354 19.212 1.00 85.75 299 GLU A C 1
ATOM 2217 O O . GLU A 1 299 ? -18.220 -4.024 19.072 1.00 85.75 299 GLU A O 1
ATOM 2222 N N . GLY A 1 300 ? -16.586 -5.555 18.832 1.00 82.19 300 GLY A N 1
ATOM 2223 C CA . GLY A 1 300 ? -17.414 -6.599 18.210 1.00 82.19 300 GLY A CA 1
ATOM 2224 C C . GLY A 1 300 ? -17.930 -6.281 16.798 1.00 82.19 300 GLY A C 1
ATOM 2225 O O . GLY A 1 300 ? -18.636 -7.100 16.210 1.00 82.19 300 GLY A O 1
ATOM 2226 N N . GLY A 1 301 ? -17.599 -5.111 16.247 1.00 81.50 301 GLY A N 1
ATOM 2227 C CA . GLY A 1 301 ? -18.039 -4.669 14.931 1.00 81.50 301 GLY A CA 1
ATOM 2228 C C . GLY A 1 301 ? -17.254 -5.314 13.790 1.00 81.50 301 GLY A C 1
ATOM 2229 O O . GLY A 1 301 ? -16.069 -5.617 13.909 1.00 81.50 301 GLY A O 1
ATOM 2230 N N . VAL A 1 302 ? -17.919 -5.464 12.645 1.00 87.50 302 VAL A N 1
ATOM 2231 C CA . VAL A 1 302 ? -17.290 -5.809 11.366 1.00 87.50 302 VAL A CA 1
ATOM 2232 C C . VAL A 1 302 ? -17.519 -4.643 10.418 1.00 87.50 302 VAL A C 1
ATOM 2234 O O . VAL A 1 302 ? -18.656 -4.211 10.233 1.00 87.50 302 VAL A O 1
ATOM 2237 N N . VAL A 1 303 ? -16.449 -4.140 9.805 1.00 86.25 303 VAL A N 1
ATOM 2238 C CA . VAL A 1 303 ? -16.532 -3.094 8.783 1.00 86.25 303 VAL A CA 1
ATOM 2239 C C . VAL A 1 303 ? -16.020 -3.647 7.467 1.00 86.25 303 VAL A C 1
ATOM 2241 O O . VAL A 1 303 ? -14.926 -4.204 7.395 1.00 86.25 303 VAL A O 1
ATOM 2244 N N . GLN A 1 304 ? -16.819 -3.477 6.419 1.00 86.12 304 GLN A N 1
ATOM 2245 C CA . GLN A 1 304 ? -16.407 -3.761 5.055 1.00 86.12 304 GLN A CA 1
ATOM 2246 C C . GLN A 1 304 ? -15.920 -2.466 4.407 1.00 86.12 304 GLN A C 1
ATOM 2248 O O . GLN A 1 304 ? -16.628 -1.463 4.393 1.00 86.12 304 GLN A O 1
ATOM 2253 N N . MET A 1 305 ? -14.708 -2.505 3.863 1.00 81.62 305 MET A N 1
ATOM 2254 C CA . MET A 1 305 ? -14.103 -1.401 3.129 1.00 81.62 305 MET A CA 1
ATOM 2255 C C . MET A 1 305 ? -13.969 -1.794 1.661 1.00 81.62 305 MET A C 1
ATOM 2257 O O . MET A 1 305 ? -13.555 -2.913 1.353 1.00 81.62 305 MET A O 1
ATOM 2261 N N . VAL A 1 306 ? -14.322 -0.878 0.764 1.00 75.56 306 VAL A N 1
ATOM 2262 C CA . VAL A 1 306 ? -14.123 -1.035 -0.678 1.00 75.56 306 VAL A CA 1
ATOM 2263 C C . VAL A 1 306 ? -12.975 -0.125 -1.087 1.00 75.56 306 VAL A C 1
ATOM 2265 O O . VAL A 1 306 ? -12.992 1.069 -0.794 1.00 75.56 306 VAL A O 1
ATOM 2268 N N . PHE A 1 307 ? -11.968 -0.703 -1.736 1.00 70.88 307 PHE A N 1
ATOM 2269 C CA . PHE A 1 307 ? -10.831 0.043 -2.258 1.00 70.88 307 PHE A CA 1
ATOM 2270 C C . PHE A 1 307 ? -11.181 0.603 -3.636 1.00 70.88 307 PHE A C 1
ATOM 2272 O O . PHE A 1 307 ? -11.669 -0.124 -4.504 1.00 70.88 307 PHE A O 1
ATOM 2279 N N . GLY A 1 308 ? -10.940 1.901 -3.826 1.00 65.25 308 GLY A N 1
ATOM 2280 C CA . GLY A 1 308 ? -11.015 2.527 -5.144 1.00 65.25 308 GLY A CA 1
ATOM 2281 C C . GLY A 1 308 ? -9.878 2.058 -6.051 1.00 65.25 308 GLY A C 1
ATOM 2282 O O . GLY A 1 308 ? -8.840 1.596 -5.579 1.00 65.25 308 GLY A O 1
ATOM 2283 N N . VAL A 1 309 ? -10.066 2.200 -7.360 1.00 64.19 309 VAL A N 1
ATOM 2284 C CA . VAL A 1 309 ? -8.984 2.001 -8.327 1.00 64.19 309 VAL A CA 1
ATOM 2285 C C . VAL A 1 309 ? -8.320 3.358 -8.519 1.00 64.19 309 VAL A C 1
ATOM 2287 O O . VAL A 1 309 ? -8.973 4.322 -8.908 1.00 64.19 309 VAL A O 1
ATOM 2290 N N . LYS A 1 310 ? -7.019 3.468 -8.244 1.00 60.25 310 LYS A N 1
ATOM 2291 C CA . LYS A 1 310 ? -6.284 4.690 -8.575 1.00 60.25 310 LYS A CA 1
ATOM 2292 C C . LYS A 1 310 ? -6.047 4.726 -10.082 1.00 60.25 310 LYS A C 1
ATOM 2294 O O . LYS A 1 310 ? -5.406 3.833 -10.641 1.00 60.25 310 LYS A O 1
ATOM 2299 N N . ASN A 1 311 ? -6.583 5.738 -10.756 1.00 58.47 311 ASN A N 1
ATOM 2300 C CA . ASN A 1 311 ? -6.344 5.934 -12.174 1.00 58.47 311 ASN A CA 1
ATOM 2301 C C . ASN A 1 311 ? -4.923 6.479 -12.349 1.00 58.47 311 ASN A C 1
ATOM 2303 O O . ASN A 1 311 ? -4.604 7.605 -11.982 1.00 58.47 311 ASN A O 1
ATOM 2307 N N . TRP A 1 312 ? -4.037 5.660 -12.905 1.00 51.34 312 TRP A N 1
ATOM 2308 C CA . TRP A 1 312 ? -2.619 5.994 -13.031 1.00 51.34 312 TRP A CA 1
ATOM 2309 C C . TRP A 1 312 ? -2.339 7.141 -14.016 1.00 51.34 312 TRP A C 1
ATOM 2311 O O . TRP A 1 312 ? -1.298 7.790 -13.898 1.00 51.34 312 TRP A O 1
ATOM 2321 N N . MET A 1 313 ? -3.249 7.404 -14.965 1.00 47.19 313 MET A N 1
ATOM 2322 C CA . MET A 1 313 ? -3.118 8.512 -15.919 1.00 47.19 313 MET A CA 1
ATOM 2323 C C . MET A 1 313 ? -3.383 9.860 -15.249 1.00 47.19 313 MET A C 1
ATOM 2325 O O . MET A 1 313 ? -2.735 10.844 -15.595 1.00 47.19 313 MET A O 1
ATOM 2329 N N . THR A 1 314 ? -4.308 9.902 -14.289 1.00 61.06 314 THR A N 1
ATOM 2330 C CA . THR A 1 314 ? -4.691 11.132 -13.580 1.00 61.06 314 THR A CA 1
ATOM 2331 C C . THR A 1 314 ? -4.061 11.242 -12.193 1.00 61.06 314 THR A C 1
ATOM 2333 O O . THR A 1 314 ? -4.037 12.328 -11.631 1.00 61.06 314 THR A O 1
ATOM 2336 N N . GLN A 1 315 ? -3.525 10.139 -11.654 1.00 54.69 315 GLN A N 1
ATOM 2337 C CA . GLN A 1 315 ? -3.139 9.978 -10.245 1.00 54.69 315 GLN A CA 1
ATOM 2338 C C . GLN A 1 315 ? -4.307 10.161 -9.259 1.00 54.69 315 GLN A C 1
ATOM 2340 O O . GLN A 1 315 ? -4.082 10.166 -8.051 1.00 54.69 315 GLN A O 1
ATOM 2345 N N . GLU A 1 316 ? -5.545 10.250 -9.750 1.00 52.09 316 GLU A N 1
ATOM 2346 C CA . GLU A 1 316 ? -6.742 10.409 -8.927 1.00 52.09 316 GLU A CA 1
ATOM 2347 C C . GLU A 1 316 ? -7.313 9.042 -8.530 1.00 52.09 316 GLU A C 1
ATOM 2349 O O . GLU A 1 316 ? -7.293 8.075 -9.298 1.00 52.09 316 GLU A O 1
ATOM 2354 N N . LEU A 1 317 ? -7.841 8.955 -7.310 1.00 48.44 317 LEU A N 1
ATOM 2355 C CA . LEU A 1 317 ? -8.575 7.788 -6.829 1.00 48.44 317 LEU A CA 1
ATOM 2356 C C . LEU A 1 317 ? -9.987 7.781 -7.427 1.00 48.44 317 LEU A C 1
ATOM 2358 O O . LEU A 1 317 ? -10.873 8.502 -6.963 1.00 48.44 317 LEU A O 1
ATOM 2362 N N . GLU A 1 318 ? -10.233 6.919 -8.414 1.00 52.22 318 GLU A N 1
ATOM 2363 C CA . GLU A 1 318 ? -11.596 6.586 -8.822 1.00 52.22 318 GLU A CA 1
ATOM 2364 C C . GLU A 1 318 ? -12.193 5.682 -7.738 1.00 52.22 318 GLU A C 1
ATOM 2366 O O . GLU A 1 318 ? -11.998 4.462 -7.697 1.00 52.22 318 GLU A O 1
ATOM 2371 N N . ARG A 1 319 ? -12.891 6.303 -6.781 1.00 44.12 319 ARG A N 1
ATOM 2372 C CA . ARG A 1 319 ? -13.624 5.567 -5.749 1.00 44.12 319 ARG A CA 1
ATOM 2373 C C . ARG A 1 319 ? -14.741 4.765 -6.411 1.00 44.12 319 ARG A C 1
ATOM 2375 O O . ARG A 1 319 ? -15.750 5.333 -6.826 1.00 44.12 319 ARG A O 1
ATOM 2382 N N . VAL A 1 320 ? -14.581 3.446 -6.451 1.00 40.59 320 VAL A N 1
ATOM 2383 C CA . VAL A 1 320 ? -15.691 2.524 -6.692 1.00 40.59 320 VAL A CA 1
ATOM 2384 C C . VAL A 1 320 ? -16.553 2.562 -5.428 1.00 40.59 320 VAL A C 1
ATOM 2386 O O . VAL A 1 320 ? -16.109 2.119 -4.370 1.00 40.59 320 VAL A O 1
ATOM 2389 N N . ARG A 1 321 ? -17.716 3.217 -5.510 1.00 35.88 321 ARG A N 1
ATOM 2390 C CA . ARG A 1 321 ? -18.715 3.233 -4.430 1.00 35.88 321 ARG A CA 1
ATOM 2391 C C . ARG A 1 321 ? -19.483 1.923 -4.389 1.00 35.88 321 ARG A C 1
ATOM 2393 O O . ARG A 1 321 ? -19.800 1.412 -5.486 1.00 35.88 321 ARG A O 1
#